Protein AF-T1BX24-F1 (afdb_monomer)

Organism: NCBI:txid410659

Structure (mmCIF, N/CA/C/O backbone):
data_AF-T1BX24-F1
#
_entry.id   AF-T1BX24-F1
#
loop_
_atom_site.group_PDB
_atom_site.id
_atom_site.type_symbol
_atom_site.label_atom_id
_atom_site.label_alt_id
_atom_site.label_comp_id
_atom_site.label_asym_id
_atom_site.label_entity_id
_atom_site.label_seq_id
_atom_site.pdbx_PDB_ins_code
_atom_site.Cartn_x
_atom_site.Cartn_y
_atom_site.Cartn_z
_atom_site.occupancy
_atom_site.B_iso_or_equiv
_atom_site.auth_seq_id
_atom_site.auth_comp_id
_atom_site.auth_asym_id
_atom_site.auth_atom_id
_atom_site.pdbx_PDB_model_num
ATOM 1 N N . MET A 1 1 ? 4.051 -4.181 -11.992 1.00 88.75 1 MET A N 1
ATOM 2 C CA . MET A 1 1 ? 5.074 -3.530 -11.141 1.00 88.75 1 MET A CA 1
ATOM 3 C C . MET A 1 1 ? 4.746 -2.070 -10.806 1.00 88.75 1 MET A C 1
ATOM 5 O O . MET A 1 1 ? 4.352 -1.816 -9.678 1.00 88.75 1 MET A O 1
ATOM 9 N N . CYS A 1 2 ? 4.851 -1.106 -11.738 1.00 89.69 2 CYS A N 1
ATOM 10 C CA . CYS A 1 2 ? 4.700 0.331 -11.420 1.00 89.69 2 CYS A CA 1
ATOM 11 C C . CYS A 1 2 ? 3.355 0.698 -10.764 1.00 89.69 2 CYS A C 1
ATOM 13 O O . CYS A 1 2 ? 3.330 1.517 -9.851 1.00 89.69 2 CYS A O 1
ATOM 15 N N . SER A 1 3 ? 2.251 0.061 -11.172 1.00 92.19 3 SER A N 1
ATOM 16 C CA . SER A 1 3 ? 0.936 0.256 -10.539 1.00 92.19 3 SER A CA 1
ATOM 17 C C . SER A 1 3 ? 0.918 -0.138 -9.060 1.00 92.19 3 SER A C 1
ATOM 19 O O . SER A 1 3 ? 0.270 0.528 -8.262 1.00 92.19 3 SER A O 1
ATOM 21 N N . GLU A 1 4 ? 1.643 -1.194 -8.680 1.00 94.81 4 GLU A N 1
ATOM 22 C CA . GLU A 1 4 ? 1.710 -1.664 -7.289 1.00 94.81 4 GLU A CA 1
ATOM 23 C C . GLU A 1 4 ? 2.670 -0.814 -6.448 1.00 94.81 4 GLU A C 1
ATOM 25 O O . GLU A 1 4 ? 2.372 -0.524 -5.294 1.00 94.81 4 GLU A O 1
ATOM 30 N N . LEU A 1 5 ? 3.754 -0.290 -7.038 1.00 94.00 5 LEU A N 1
ATOM 31 C CA . LEU A 1 5 ? 4.560 0.755 -6.388 1.00 94.00 5 LEU A CA 1
ATOM 32 C C . LEU A 1 5 ? 3.714 2.005 -6.100 1.00 94.00 5 LEU A C 1
ATOM 34 O O . LEU A 1 5 ? 3.779 2.567 -5.009 1.00 94.00 5 LEU A O 1
ATOM 38 N N . GLN A 1 6 ? 2.862 2.408 -7.045 1.00 93.88 6 GLN A N 1
ATOM 39 C CA . GLN A 1 6 ? 1.945 3.524 -6.829 1.00 93.88 6 GLN A CA 1
ATOM 40 C C . GLN A 1 6 ? 0.863 3.203 -5.786 1.00 93.88 6 GLN A C 1
ATOM 42 O O . GLN A 1 6 ? 0.494 4.083 -5.005 1.00 93.88 6 GLN A O 1
ATOM 47 N N . ARG A 1 7 ? 0.374 1.957 -5.727 1.00 95.12 7 ARG A N 1
ATOM 48 C CA . ARG A 1 7 ? -0.540 1.505 -4.666 1.00 95.12 7 ARG A CA 1
ATOM 49 C C . ARG A 1 7 ? 0.115 1.630 -3.290 1.00 95.12 7 ARG A C 1
ATOM 51 O O . ARG A 1 7 ? -0.494 2.216 -2.400 1.00 95.12 7 ARG A O 1
ATOM 58 N N . LEU A 1 8 ? 1.362 1.176 -3.138 1.00 95.88 8 LEU A N 1
ATOM 59 C CA . LEU A 1 8 ? 2.144 1.341 -1.906 1.00 95.88 8 LEU A CA 1
ATOM 60 C C . LEU A 1 8 ? 2.297 2.818 -1.523 1.00 95.88 8 LEU A C 1
ATOM 62 O O . LEU A 1 8 ? 1.977 3.198 -0.399 1.00 95.88 8 LEU A O 1
ATOM 66 N N . ALA A 1 9 ? 2.704 3.675 -2.465 1.00 95.06 9 ALA A N 1
ATOM 67 C CA . ALA A 1 9 ? 2.844 5.112 -2.215 1.00 95.06 9 ALA A CA 1
ATOM 68 C C . ALA A 1 9 ? 1.515 5.782 -1.814 1.00 95.06 9 ALA A C 1
ATOM 70 O O . ALA A 1 9 ? 1.503 6.717 -1.008 1.00 95.06 9 ALA A O 1
ATOM 71 N N . SER A 1 10 ? 0.392 5.315 -2.370 1.00 95.19 10 SER A N 1
ATOM 72 C CA . SER A 1 10 ? -0.950 5.787 -2.022 1.00 95.19 10 SER A CA 1
ATOM 73 C C . SER A 1 10 ? -1.388 5.308 -0.636 1.00 95.19 10 SER A C 1
ATOM 75 O O . SER A 1 10 ? -1.905 6.109 0.142 1.00 95.19 10 SER A O 1
ATOM 77 N N . HIS A 1 11 ? -1.155 4.039 -0.292 1.00 95.62 11 HIS A N 1
ATOM 78 C CA . HIS A 1 11 ? -1.492 3.497 1.025 1.00 95.62 11 HIS A CA 1
ATOM 79 C C . HIS A 1 11 ? -0.638 4.089 2.143 1.00 95.62 11 HIS A C 1
ATOM 81 O O . HIS A 1 11 ? -1.185 4.384 3.199 1.00 95.62 11 HIS A O 1
ATOM 87 N N . LEU A 1 12 ? 0.646 4.364 1.902 1.00 95.50 12 LEU A N 1
ATOM 88 C CA . LEU A 1 12 ? 1.496 5.078 2.859 1.00 95.50 12 LEU A CA 1
ATOM 89 C C . LEU A 1 12 ? 1.029 6.516 3.085 1.00 95.50 12 LEU A C 1
ATOM 91 O O . LEU A 1 12 ? 1.007 6.973 4.223 1.00 95.50 12 LEU A O 1
ATOM 95 N N . MET A 1 13 ? 0.600 7.213 2.025 1.00 95.38 13 MET A N 1
ATOM 96 C CA . MET A 1 13 ? 0.006 8.546 2.168 1.00 95.38 13 MET A CA 1
ATOM 97 C C . MET A 1 13 ? -1.289 8.492 2.984 1.00 95.38 13 MET A C 1
ATOM 99 O O . MET A 1 13 ? -1.490 9.308 3.881 1.00 95.38 13 MET A O 1
ATOM 103 N N . TRP A 1 14 ? -2.159 7.522 2.684 1.00 95.75 14 TRP A N 1
ATOM 104 C CA . TRP A 1 14 ? -3.388 7.306 3.442 1.00 95.75 14 TRP A CA 1
ATOM 105 C C . TRP A 1 14 ? -3.091 7.002 4.914 1.00 95.75 14 TRP A C 1
ATOM 107 O O . TRP A 1 14 ? -3.698 7.614 5.785 1.00 95.75 14 TRP A O 1
ATOM 117 N N . TYR A 1 15 ? -2.148 6.098 5.186 1.00 94.88 15 TYR A N 1
ATOM 118 C CA . TYR A 1 15 ? -1.746 5.715 6.535 1.00 94.88 15 TYR A CA 1
ATOM 119 C C . TYR A 1 15 ? -1.214 6.920 7.307 1.00 94.88 15 TYR A C 1
ATOM 121 O O . TYR A 1 15 ? -1.702 7.192 8.398 1.00 94.88 15 TYR A O 1
ATOM 129 N N . ALA A 1 16 ? -0.285 7.677 6.715 1.00 94.88 16 ALA A N 1
ATOM 130 C CA . ALA A 1 16 ? 0.296 8.860 7.334 1.00 94.88 16 ALA A CA 1
ATOM 131 C C . ALA A 1 16 ? -0.782 9.898 7.687 1.00 94.88 16 ALA A C 1
ATOM 133 O O . ALA A 1 16 ? -0.840 10.358 8.825 1.00 94.88 16 ALA A O 1
ATOM 134 N N . ALA A 1 17 ? -1.673 10.231 6.750 1.00 94.69 17 ALA A N 1
ATOM 135 C CA . ALA A 1 17 ? -2.766 11.163 7.022 1.00 94.69 17 ALA A CA 1
ATOM 136 C C . ALA A 1 17 ? -3.705 10.637 8.124 1.00 94.69 17 ALA A C 1
ATOM 138 O O . ALA A 1 17 ? -4.017 11.350 9.073 1.00 94.69 17 ALA A O 1
ATOM 139 N N . PHE A 1 18 ? -4.085 9.361 8.045 1.00 94.00 18 PHE A N 1
ATOM 140 C CA . PHE A 1 18 ? -5.007 8.736 8.987 1.00 94.00 18 PHE A CA 1
ATOM 141 C C . PHE A 1 18 ? -4.486 8.735 10.431 1.00 94.00 18 PHE A C 1
ATOM 143 O O . PHE A 1 18 ? -5.220 9.085 11.352 1.00 94.00 18 PHE A O 1
ATOM 150 N N . VAL A 1 19 ? -3.222 8.366 10.646 1.00 93.50 19 VAL A N 1
ATOM 151 C CA . VAL A 1 19 ? -2.631 8.350 11.994 1.00 93.50 19 VAL A CA 1
ATOM 152 C C . VAL A 1 19 ? -2.391 9.762 12.533 1.00 93.50 19 VAL A C 1
ATOM 154 O O . VAL A 1 19 ? -2.561 9.988 13.732 1.00 93.50 19 VAL A O 1
ATOM 157 N N . GLN A 1 20 ? -2.076 10.726 11.661 1.00 94.31 20 GLN A N 1
ATOM 158 C CA . GLN A 1 20 ? -1.926 12.130 12.042 1.00 94.31 20 GLN A CA 1
ATOM 159 C C . GLN A 1 20 ? -3.247 12.725 12.544 1.00 94.31 20 GLN A C 1
ATOM 161 O O . GLN A 1 20 ? -3.252 13.402 13.571 1.00 94.31 20 GLN A O 1
ATOM 166 N N . ASP A 1 21 ? -4.365 12.428 11.877 1.00 92.56 21 ASP A N 1
ATOM 167 C CA . ASP A 1 21 ? -5.698 12.890 12.288 1.00 92.56 21 ASP A CA 1
ATOM 168 C C . ASP A 1 21 ? -6.138 12.291 13.638 1.00 92.56 21 ASP A C 1
ATOM 170 O O . ASP A 1 21 ? -6.939 12.879 14.367 1.00 92.56 21 ASP A O 1
ATOM 174 N N . LEU A 1 22 ? -5.579 11.134 14.010 1.00 91.12 22 LEU A N 1
ATOM 175 C CA . LEU A 1 22 ? -5.751 10.517 15.329 1.00 91.12 22 LEU A CA 1
ATOM 176 C C . LEU A 1 22 ? -4.786 11.070 16.395 1.00 91.12 22 LEU A C 1
ATOM 178 O O . LEU A 1 22 ? -4.899 10.700 17.564 1.00 91.12 22 LEU A O 1
ATOM 182 N N . GLY A 1 23 ? -3.870 11.967 16.016 1.00 89.12 23 GLY A N 1
ATOM 183 C CA . GLY A 1 23 ? -2.908 12.622 16.906 1.00 89.12 23 GLY A CA 1
ATOM 184 C C . GLY A 1 23 ? -1.547 11.925 17.021 1.00 89.12 23 GLY A C 1
ATOM 185 O O . GLY A 1 23 ? -0.740 12.304 17.869 1.00 89.12 23 GLY A O 1
ATOM 186 N N . LEU A 1 24 ? -1.261 10.918 16.190 1.00 89.62 24 LEU A N 1
ATOM 187 C CA . LEU A 1 24 ? 0.002 10.176 16.214 1.00 89.62 24 LEU A CA 1
ATOM 188 C C . LEU A 1 24 ? 1.008 10.772 15.216 1.00 89.62 24 LEU A C 1
ATOM 190 O O . LEU A 1 24 ? 1.053 10.394 14.046 1.00 89.62 24 LEU A O 1
ATOM 194 N N . MET A 1 25 ? 1.868 11.672 15.702 1.00 90.75 25 MET A N 1
ATOM 195 C CA . MET A 1 25 ? 2.859 12.364 14.864 1.00 90.75 25 MET A CA 1
ATOM 196 C C . MET A 1 25 ? 4.031 11.467 14.427 1.00 90.75 25 MET A C 1
ATOM 198 O O . MET A 1 25 ? 4.495 11.557 13.291 1.00 90.75 25 MET A O 1
ATOM 202 N N . THR A 1 26 ? 4.523 10.581 15.298 1.00 91.06 26 THR A N 1
ATOM 203 C CA . THR A 1 26 ? 5.680 9.722 14.976 1.00 91.06 26 THR A CA 1
ATOM 204 C C . THR A 1 26 ? 5.400 8.774 13.801 1.00 91.06 26 THR A C 1
ATOM 206 O O . THR A 1 26 ? 6.185 8.772 12.849 1.00 91.06 26 THR A O 1
ATOM 209 N N . PRO A 1 27 ? 4.276 8.024 13.777 1.00 92.00 27 PRO A N 1
ATOM 210 C CA . PRO A 1 27 ? 3.952 7.161 12.644 1.00 92.00 27 PRO A CA 1
ATOM 211 C C . PRO A 1 27 ? 3.701 7.937 11.342 1.00 92.00 27 PRO A C 1
ATOM 213 O O . PRO A 1 27 ? 4.029 7.436 10.267 1.00 92.00 27 PRO A O 1
ATOM 216 N N . PHE A 1 28 ? 3.193 9.175 11.426 1.00 93.38 28 PHE A N 1
ATOM 217 C CA . PHE A 1 28 ? 3.053 10.064 10.269 1.00 93.38 28 PHE A CA 1
ATOM 218 C C . PHE A 1 28 ? 4.407 10.360 9.613 1.00 93.38 28 PHE A C 1
ATOM 220 O O . PHE A 1 28 ? 4.561 10.181 8.402 1.00 93.38 28 PHE A O 1
ATOM 227 N N . LEU A 1 29 ? 5.408 10.758 10.406 1.00 94.00 29 LEU A N 1
ATOM 228 C CA . LEU A 1 29 ? 6.748 11.052 9.892 1.00 94.00 29 LEU A CA 1
ATOM 229 C C . LEU A 1 29 ? 7.390 9.820 9.244 1.00 94.00 29 LEU A C 1
ATOM 231 O O . LEU A 1 29 ? 8.025 9.940 8.195 1.00 94.00 29 LEU A O 1
ATOM 235 N N . TYR A 1 30 ? 7.194 8.635 9.828 1.00 93.88 30 TYR A N 1
ATOM 236 C CA . TYR A 1 30 ? 7.722 7.392 9.264 1.00 93.88 30 TYR A CA 1
ATOM 237 C C . TYR A 1 30 ? 7.049 7.044 7.935 1.00 93.88 30 TYR A C 1
ATOM 239 O O . TYR A 1 30 ? 7.749 6.794 6.954 1.00 93.88 30 TYR A O 1
ATOM 247 N N . GLY A 1 31 ? 5.717 7.126 7.868 1.00 94.38 31 GLY A N 1
ATOM 248 C CA . GLY A 1 31 ? 4.972 6.891 6.632 1.00 94.38 31 GLY A CA 1
ATOM 249 C C . GLY A 1 31 ? 5.378 7.847 5.506 1.00 94.38 31 GLY A C 1
ATOM 250 O O . GLY A 1 31 ? 5.544 7.420 4.364 1.00 94.38 31 GLY A O 1
ATOM 251 N N . MET A 1 32 ? 5.612 9.126 5.818 1.00 94.38 32 MET A N 1
ATOM 252 C CA . MET A 1 32 ? 6.067 10.118 4.835 1.00 94.38 32 MET A CA 1
ATOM 253 C C . MET A 1 32 ? 7.504 9.877 4.364 1.00 94.38 32 MET A C 1
ATOM 255 O O . MET A 1 32 ? 7.761 9.963 3.163 1.00 94.38 32 MET A O 1
ATOM 259 N N . ARG A 1 33 ? 8.423 9.530 5.276 1.00 94.75 33 ARG A N 1
ATOM 260 C CA . ARG A 1 33 ? 9.806 9.158 4.931 1.00 94.75 33 ARG A CA 1
ATOM 261 C C . ARG A 1 33 ? 9.829 7.954 3.995 1.00 94.75 33 ARG A C 1
ATOM 263 O O . ARG A 1 33 ? 10.481 7.983 2.958 1.00 94.75 33 ARG A O 1
ATOM 270 N N . ASP A 1 34 ? 9.114 6.897 4.361 1.00 94.81 34 ASP A N 1
ATOM 271 C CA . ASP A 1 34 ? 9.147 5.639 3.620 1.00 94.81 34 ASP A CA 1
ATOM 272 C C . ASP A 1 34 ? 8.397 5.759 2.280 1.00 94.81 34 ASP A C 1
ATOM 274 O O . ASP A 1 34 ? 8.777 5.132 1.288 1.00 94.81 34 ASP A O 1
ATOM 278 N N . ARG A 1 35 ? 7.401 6.654 2.196 1.00 95.00 35 ARG A N 1
ATOM 279 C CA . ARG A 1 35 ? 6.787 7.058 0.926 1.00 95.00 35 ARG A CA 1
ATOM 280 C C . ARG A 1 35 ? 7.792 7.727 -0.011 1.00 95.00 35 ARG A C 1
ATOM 282 O O . ARG A 1 35 ? 7.738 7.469 -1.212 1.00 95.00 35 ARG A O 1
ATOM 289 N N . ASP A 1 36 ? 8.688 8.563 0.505 1.00 94.44 36 ASP A N 1
ATOM 290 C CA . ASP A 1 36 ? 9.666 9.290 -0.311 1.00 94.44 36 ASP A CA 1
ATOM 291 C C . ASP A 1 36 ? 10.604 8.340 -1.073 1.00 94.44 36 ASP A C 1
ATOM 293 O O . ASP A 1 36 ? 10.833 8.528 -2.267 1.00 94.44 36 ASP A O 1
ATOM 297 N N . LEU A 1 37 ? 11.002 7.228 -0.442 1.00 94.25 37 LEU A N 1
ATOM 298 C CA . LEU A 1 37 ? 11.799 6.168 -1.076 1.00 94.25 37 LEU A CA 1
ATOM 299 C C . LEU A 1 37 ? 11.108 5.565 -2.309 1.00 94.25 37 LEU A C 1
ATOM 301 O O . LEU A 1 37 ? 11.752 5.273 -3.317 1.00 94.25 37 LEU A O 1
ATOM 305 N N . ILE A 1 38 ? 9.785 5.382 -2.259 1.00 93.94 38 ILE A N 1
ATOM 306 C CA . ILE A 1 38 ? 9.022 4.877 -3.409 1.00 93.94 38 ILE A CA 1
ATOM 307 C C . ILE A 1 38 ? 8.897 5.954 -4.489 1.00 93.94 38 ILE A C 1
ATOM 309 O O . ILE A 1 38 ? 8.965 5.641 -5.679 1.00 93.94 38 ILE A O 1
ATOM 313 N N . LEU A 1 39 ? 8.734 7.222 -4.105 1.00 93.06 39 LEU A N 1
ATOM 314 C CA . LEU A 1 39 ? 8.688 8.321 -5.070 1.00 93.06 39 LEU A CA 1
ATOM 315 C C . LEU A 1 39 ? 10.017 8.490 -5.803 1.00 93.06 39 LEU A C 1
ATOM 317 O O . LEU A 1 39 ? 9.995 8.768 -6.998 1.00 93.06 39 LEU A O 1
ATOM 321 N N . ASP A 1 40 ? 11.148 8.266 -5.136 1.00 92.38 40 ASP A N 1
ATOM 322 C CA . ASP A 1 40 ? 12.471 8.261 -5.766 1.00 92.38 40 ASP A CA 1
ATOM 323 C C . ASP A 1 40 ? 12.589 7.144 -6.812 1.00 92.38 40 ASP A C 1
ATOM 325 O O . ASP A 1 40 ? 13.082 7.367 -7.924 1.00 92.38 40 ASP A O 1
ATOM 329 N N . LEU A 1 41 ? 12.058 5.953 -6.509 1.00 91.69 41 LEU A N 1
ATOM 330 C CA . LEU A 1 41 ? 11.972 4.866 -7.486 1.00 91.69 41 LEU A CA 1
ATOM 331 C C . LEU A 1 41 ? 11.099 5.263 -8.682 1.00 91.69 41 LEU A C 1
ATOM 333 O O . LEU A 1 41 ? 11.526 5.102 -9.825 1.00 91.69 41 LEU A O 1
ATOM 337 N N . LEU A 1 42 ? 9.910 5.824 -8.446 1.00 90.50 42 LEU A N 1
ATOM 338 C CA . LEU A 1 42 ? 8.996 6.259 -9.511 1.00 90.50 42 LEU A CA 1
ATOM 339 C C . LEU A 1 42 ? 9.567 7.417 -10.347 1.00 90.50 42 LEU A C 1
ATOM 341 O O . LEU A 1 42 ? 9.395 7.450 -11.571 1.00 90.50 42 LEU A O 1
ATOM 345 N N . GLN A 1 43 ? 10.311 8.322 -9.714 1.00 89.12 43 GLN A N 1
ATOM 346 C CA . GLN A 1 43 ? 11.040 9.390 -10.385 1.00 89.12 43 GLN A CA 1
ATOM 347 C C . GLN A 1 43 ? 12.131 8.823 -11.293 1.00 89.12 43 GLN A C 1
ATOM 349 O O . GLN A 1 43 ? 12.310 9.336 -12.395 1.00 89.12 43 GLN A O 1
ATOM 354 N N . SER A 1 44 ? 12.823 7.753 -10.892 1.00 86.69 44 SER A N 1
ATOM 355 C CA . SER A 1 44 ? 13.881 7.166 -11.725 1.00 86.69 44 SER A CA 1
ATOM 356 C C . SER A 1 44 ? 13.371 6.646 -13.080 1.00 86.69 44 SER A C 1
ATOM 358 O O . SER A 1 44 ? 14.108 6.687 -14.060 1.00 86.69 44 SER A O 1
ATOM 360 N N . PHE A 1 45 ? 12.098 6.241 -13.172 1.00 78.25 45 PHE A N 1
ATOM 361 C CA . PHE A 1 45 ? 11.467 5.825 -14.433 1.00 78.25 45 PHE A CA 1
ATOM 362 C C . PHE A 1 45 ? 11.027 6.987 -15.329 1.00 78.25 45 PHE A C 1
ATOM 364 O O . PHE A 1 45 ? 10.984 6.869 -16.555 1.00 78.25 45 PHE A O 1
ATOM 371 N N . THR A 1 46 ? 10.602 8.092 -14.719 1.00 79.19 46 THR A N 1
ATOM 372 C CA . THR A 1 46 ? 9.751 9.092 -15.389 1.00 79.19 46 THR A CA 1
ATOM 373 C C . THR A 1 46 ? 10.341 10.492 -15.418 1.00 79.19 46 THR A C 1
ATOM 375 O O . THR A 1 46 ? 9.924 11.313 -16.229 1.00 79.19 46 THR A O 1
ATOM 378 N N . GLY A 1 47 ? 11.309 10.778 -14.549 1.00 81.88 47 GLY A N 1
ATOM 379 C CA . GLY A 1 47 ? 11.859 12.112 -14.325 1.00 81.88 47 GLY A CA 1
ATOM 380 C C . GLY A 1 47 ? 10.973 13.021 -13.465 1.00 81.88 47 GLY A C 1
ATOM 381 O O . GLY A 1 47 ? 11.388 14.132 -13.149 1.00 81.88 47 GLY A O 1
ATOM 382 N N . ALA A 1 48 ? 9.781 12.574 -13.051 1.00 84.62 48 ALA A N 1
ATOM 383 C CA . ALA A 1 48 ? 8.837 13.358 -12.258 1.00 84.62 48 ALA A CA 1
ATOM 384 C C . ALA A 1 48 ? 8.419 12.616 -10.982 1.00 84.62 48 ALA A C 1
ATOM 386 O O . ALA A 1 48 ? 8.285 11.397 -10.970 1.00 84.62 48 ALA A O 1
ATOM 387 N N . ARG A 1 49 ? 8.170 13.361 -9.898 1.00 81.19 49 ARG A N 1
ATOM 388 C CA . ARG A 1 49 ? 7.808 12.775 -8.592 1.00 81.19 49 ARG A CA 1
ATOM 389 C C . ARG A 1 49 ? 6.334 12.424 -8.433 1.00 81.19 49 ARG A C 1
ATOM 391 O O . ARG A 1 49 ? 6.028 11.594 -7.591 1.00 81.19 49 ARG A O 1
ATOM 398 N N . MET A 1 50 ? 5.428 13.063 -9.176 1.00 80.56 50 MET A N 1
ATOM 399 C CA . MET A 1 50 ? 3.973 12.856 -9.035 1.00 80.56 50 MET A CA 1
ATOM 400 C C . MET A 1 50 ? 3.264 12.674 -10.380 1.00 80.56 50 MET A C 1
ATOM 402 O O . MET A 1 50 ? 2.417 11.800 -10.529 1.00 80.56 50 MET A O 1
ATOM 406 N N . THR A 1 51 ? 3.606 13.489 -11.377 1.00 86.94 51 THR A N 1
ATOM 407 C CA . THR A 1 51 ? 3.008 13.439 -12.718 1.00 86.94 51 THR A CA 1
ATOM 408 C C . THR A 1 51 ? 3.843 12.550 -13.634 1.00 86.94 51 THR A C 1
ATOM 410 O O . THR A 1 51 ? 4.677 13.032 -14.395 1.00 86.94 51 THR A O 1
ATOM 413 N N . TYR A 1 52 ? 3.648 11.239 -13.516 1.00 81.06 52 TYR A N 1
ATOM 414 C CA . TYR A 1 52 ? 4.540 10.236 -14.103 1.00 81.06 52 TYR A CA 1
ATOM 415 C C . TYR A 1 52 ? 4.472 10.116 -15.631 1.00 81.06 52 TYR A C 1
ATOM 417 O O . TYR A 1 52 ? 5.473 9.768 -16.246 1.00 81.06 52 TYR A O 1
ATOM 425 N N . GLU A 1 53 ? 3.308 10.351 -16.249 1.00 83.12 53 GLU A N 1
ATOM 426 C CA . GLU A 1 53 ? 3.081 10.204 -17.7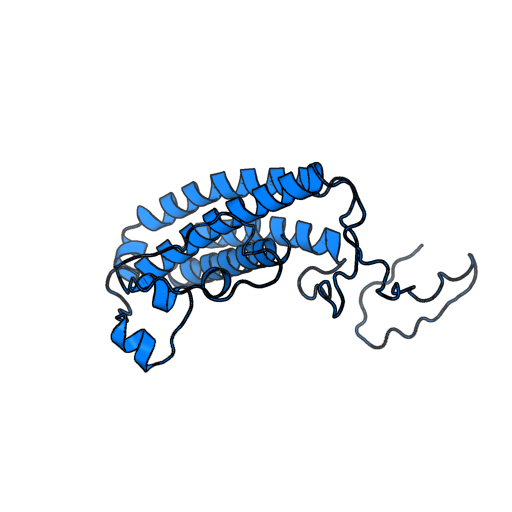04 1.00 83.12 53 GLU A CA 1
ATOM 427 C C . GLU A 1 53 ? 3.744 8.945 -18.322 1.00 83.12 53 GLU A C 1
ATOM 429 O O . GLU A 1 53 ? 4.307 8.975 -19.421 1.00 83.12 53 GLU A O 1
ATOM 434 N N . TYR A 1 54 ? 3.736 7.842 -17.565 1.00 84.31 54 TYR A N 1
ATOM 435 C CA . TYR A 1 54 ? 4.516 6.644 -17.878 1.00 84.31 54 TYR A CA 1
ATOM 436 C C . TYR A 1 54 ? 3.730 5.634 -18.708 1.00 84.31 54 TYR A C 1
ATOM 438 O O . TYR A 1 54 ? 4.231 5.127 -19.710 1.00 84.31 54 TYR A O 1
ATOM 446 N N . MET A 1 55 ? 2.494 5.351 -18.293 1.00 85.06 55 MET A N 1
ATOM 447 C CA . MET A 1 55 ? 1.578 4.482 -19.027 1.00 85.06 55 MET A CA 1
ATOM 448 C C . MET A 1 55 ? 0.965 5.275 -20.176 1.00 85.06 55 MET A C 1
ATOM 450 O O . MET A 1 55 ? 0.369 6.331 -19.958 1.00 85.06 55 MET A O 1
ATOM 454 N N . ARG A 1 56 ? 1.119 4.768 -21.398 1.00 83.19 56 ARG A N 1
ATOM 455 C CA . ARG A 1 56 ? 0.562 5.351 -22.620 1.00 83.19 56 ARG A CA 1
ATOM 456 C C . ARG A 1 56 ? -0.238 4.291 -23.368 1.00 83.19 56 ARG A C 1
ATOM 458 O O . ARG A 1 56 ? -0.045 3.092 -23.178 1.00 83.19 56 ARG A O 1
ATOM 465 N N . VAL A 1 57 ? -1.134 4.727 -24.248 1.00 82.06 57 VAL A N 1
ATOM 466 C CA . VAL A 1 57 ? -1.826 3.796 -25.147 1.00 82.06 57 VAL A CA 1
ATOM 467 C C . VAL A 1 57 ? -0.770 3.080 -25.995 1.00 82.06 57 VAL A C 1
ATOM 469 O O . VAL A 1 57 ? 0.027 3.729 -26.668 1.00 82.06 57 VAL A O 1
ATOM 472 N N . GLY A 1 58 ? -0.735 1.750 -25.913 1.00 80.12 58 GLY A N 1
ATOM 473 C CA . GLY A 1 58 ? 0.259 0.913 -26.591 1.00 80.12 58 GLY A CA 1
ATOM 474 C C . GLY A 1 58 ? 1.427 0.429 -25.722 1.00 80.12 58 GLY A C 1
ATOM 475 O O . GLY A 1 58 ? 2.198 -0.397 -26.206 1.00 80.12 58 GLY A O 1
ATOM 476 N N . GLY A 1 59 ? 1.553 0.876 -24.463 1.00 83.94 59 GLY A N 1
ATOM 477 C CA . GLY A 1 59 ? 2.535 0.342 -23.509 1.00 83.94 59 GLY A CA 1
ATOM 478 C C . GLY A 1 59 ? 3.120 1.388 -22.555 1.00 83.94 59 GLY A C 1
ATOM 479 O O . GLY A 1 59 ? 2.400 2.188 -21.957 1.00 83.94 59 GLY A O 1
ATOM 480 N N . VAL A 1 60 ? 4.441 1.365 -22.381 1.00 83.75 60 VAL A N 1
ATOM 481 C CA . VAL A 1 60 ? 5.175 2.261 -21.470 1.00 83.75 60 VAL A CA 1
ATOM 482 C C . VAL A 1 60 ? 6.019 3.278 -22.239 1.00 83.75 60 VAL A C 1
ATOM 484 O O . VAL A 1 60 ? 6.412 3.032 -23.375 1.00 83.75 60 VAL A O 1
ATOM 487 N N . ARG A 1 61 ? 6.279 4.443 -21.634 1.00 79.62 61 ARG A N 1
ATOM 488 C CA . ARG A 1 61 ? 7.048 5.538 -22.253 1.00 79.62 61 ARG A CA 1
ATOM 489 C C . ARG A 1 61 ? 8.557 5.291 -22.280 1.00 79.62 61 ARG A C 1
ATOM 491 O O . ARG A 1 61 ? 9.188 5.563 -23.297 1.00 79.62 61 ARG A O 1
ATOM 498 N N . ASN A 1 62 ? 9.119 4.846 -21.157 1.00 79.94 62 ASN A N 1
ATOM 499 C CA . ASN A 1 62 ? 10.556 4.654 -20.956 1.00 79.94 62 ASN A CA 1
ATOM 500 C C . ASN A 1 62 ? 10.827 3.213 -20.515 1.00 79.94 62 ASN A C 1
ATOM 502 O O . ASN A 1 62 ? 9.941 2.569 -19.957 1.00 79.94 62 ASN A O 1
ATOM 506 N N . ASP A 1 63 ? 12.047 2.735 -20.748 1.00 82.56 63 ASP A N 1
ATOM 507 C CA . ASP A 1 63 ? 12.505 1.459 -20.199 1.00 82.56 63 ASP A CA 1
ATOM 508 C C . ASP A 1 63 ? 12.974 1.613 -18.745 1.00 82.56 63 ASP A C 1
ATOM 510 O O . ASP A 1 63 ? 13.137 2.724 -18.231 1.00 82.56 63 ASP A O 1
ATOM 514 N N . ILE A 1 64 ? 13.216 0.482 -18.092 1.00 84.00 64 ILE A N 1
ATOM 515 C CA . ILE A 1 64 ? 13.727 0.428 -16.725 1.00 84.00 64 ILE A CA 1
ATOM 516 C C . ILE A 1 64 ? 15.190 0.924 -16.695 1.00 84.00 64 ILE A C 1
ATOM 518 O O . ILE A 1 64 ? 16.010 0.451 -17.485 1.00 84.00 64 ILE A O 1
ATOM 522 N N . PRO A 1 65 ? 15.566 1.857 -15.794 1.00 84.44 65 PRO A N 1
ATOM 523 C CA . PRO A 1 65 ? 16.944 2.331 -15.706 1.00 84.44 65 PRO A CA 1
ATOM 524 C C . PRO A 1 65 ? 17.882 1.262 -15.125 1.00 84.44 65 PRO A C 1
ATOM 526 O O . PRO A 1 65 ? 17.477 0.400 -14.343 1.00 84.44 65 PRO A O 1
ATOM 529 N N . VAL A 1 66 ? 19.173 1.353 -15.451 1.00 83.56 66 VAL A N 1
ATOM 530 C CA . VAL A 1 66 ? 20.184 0.391 -14.980 1.00 83.56 66 VAL A CA 1
ATOM 531 C C . VAL A 1 66 ? 20.273 0.399 -13.443 1.00 83.56 66 VAL A C 1
ATOM 533 O O . VAL A 1 66 ? 20.243 1.451 -12.789 1.00 83.56 66 VAL A O 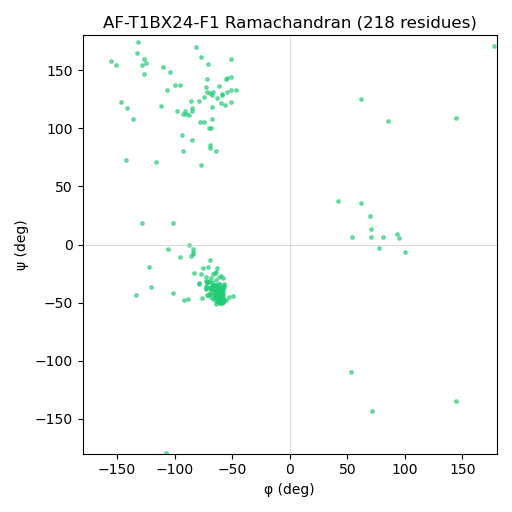1
ATOM 536 N N . GLY A 1 67 ? 20.341 -0.797 -12.851 1.00 85.19 67 GLY A N 1
ATOM 537 C CA . GLY A 1 67 ? 20.391 -0.996 -11.397 1.00 85.19 67 GLY A CA 1
ATOM 538 C C . GLY A 1 67 ? 19.081 -0.680 -10.666 1.00 85.19 67 GLY A C 1
ATOM 539 O O . GLY A 1 67 ? 19.079 -0.530 -9.445 1.00 85.19 67 GLY A O 1
ATOM 540 N N . PHE A 1 68 ? 17.965 -0.522 -11.385 1.00 88.69 68 PHE A N 1
ATOM 541 C CA . PHE A 1 68 ? 16.660 -0.295 -10.768 1.00 88.69 68 PHE A CA 1
ATOM 542 C C . PHE A 1 68 ? 16.188 -1.491 -9.939 1.00 88.69 68 PHE A C 1
ATOM 544 O O . PHE A 1 68 ? 15.693 -1.295 -8.832 1.00 88.69 68 PHE A O 1
ATOM 551 N N . THR A 1 69 ? 16.327 -2.707 -10.468 1.00 89.56 69 THR A N 1
ATOM 552 C CA . THR A 1 69 ? 15.823 -3.936 -9.839 1.00 89.56 69 THR A CA 1
ATOM 553 C C . THR A 1 69 ? 16.426 -4.120 -8.448 1.00 89.56 69 THR A C 1
ATOM 555 O O . THR A 1 69 ? 15.682 -4.252 -7.476 1.00 89.56 69 THR A O 1
ATOM 558 N N . ASP A 1 70 ? 17.745 -3.969 -8.319 1.00 91.62 70 ASP A N 1
ATOM 559 C CA . ASP A 1 70 ? 18.457 -4.033 -7.037 1.00 91.62 70 ASP A CA 1
ATOM 560 C C . ASP A 1 70 ? 18.009 -2.950 -6.051 1.00 91.62 70 ASP A C 1
ATOM 562 O O . ASP A 1 70 ? 17.785 -3.223 -4.869 1.00 91.62 70 ASP A O 1
ATOM 566 N N . ARG A 1 71 ? 17.855 -1.703 -6.521 1.00 92.19 71 ARG A N 1
ATOM 567 C CA . ARG A 1 71 ? 17.355 -0.604 -5.676 1.00 92.19 71 ARG A CA 1
ATOM 568 C C . ARG A 1 71 ? 15.927 -0.872 -5.211 1.00 92.19 71 ARG A C 1
ATOM 570 O O . ARG A 1 71 ? 15.612 -0.623 -4.051 1.00 92.19 71 ARG A O 1
ATOM 577 N N . CYS A 1 72 ? 15.081 -1.399 -6.091 1.00 93.75 72 CYS A N 1
ATOM 578 C CA . CYS A 1 72 ? 13.703 -1.733 -5.772 1.00 93.75 72 CYS A CA 1
ATOM 579 C C . CYS A 1 72 ? 13.643 -2.826 -4.699 1.00 93.75 72 CYS A C 1
ATOM 581 O O . CYS A 1 72 ? 12.968 -2.620 -3.694 1.00 93.75 72 CYS A O 1
ATOM 583 N N . ARG A 1 73 ? 14.416 -3.915 -4.837 1.00 94.50 73 ARG A N 1
ATOM 584 C CA . ARG A 1 73 ? 14.496 -4.989 -3.826 1.00 94.50 73 ARG A CA 1
ATOM 585 C C . ARG A 1 73 ? 14.887 -4.452 -2.448 1.00 94.50 73 ARG A C 1
ATOM 587 O O . ARG A 1 73 ? 14.170 -4.703 -1.485 1.00 94.50 73 ARG A O 1
ATOM 594 N N . LYS A 1 74 ? 15.928 -3.614 -2.374 1.00 95.25 74 LYS A N 1
ATOM 595 C CA . LYS A 1 74 ? 16.364 -2.980 -1.114 1.00 95.25 74 LYS A CA 1
ATOM 5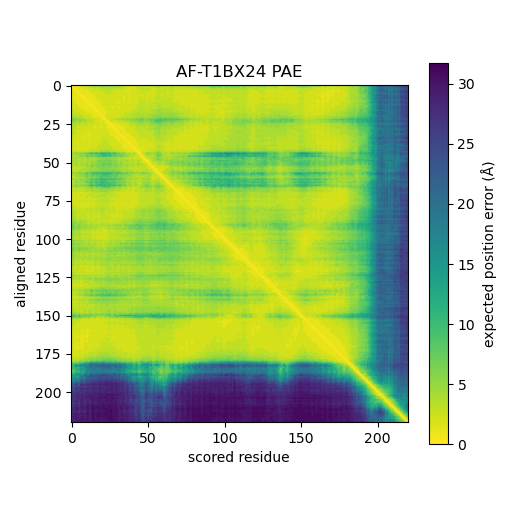96 C C . LYS A 1 74 ? 15.261 -2.154 -0.450 1.00 95.25 74 LYS A C 1
ATOM 598 O O . LYS A 1 74 ? 15.102 -2.210 0.766 1.00 95.25 74 LYS A O 1
ATOM 603 N N . VAL A 1 75 ? 14.491 -1.396 -1.234 1.00 95.06 75 VAL A N 1
ATOM 604 C CA . VAL A 1 75 ? 13.356 -0.622 -0.704 1.00 95.06 75 VAL A CA 1
ATOM 605 C C . VAL A 1 75 ? 12.229 -1.548 -0.243 1.00 95.06 75 VAL A C 1
ATOM 607 O O . VAL A 1 75 ? 11.629 -1.281 0.792 1.00 95.06 75 VAL A O 1
ATOM 610 N N . MET A 1 76 ? 11.950 -2.647 -0.953 1.00 94.88 76 MET A N 1
ATOM 611 C CA . MET A 1 76 ? 10.930 -3.614 -0.523 1.00 94.88 76 MET A CA 1
ATOM 612 C C . MET A 1 76 ? 11.311 -4.283 0.806 1.00 94.88 76 MET A C 1
ATOM 614 O O . MET A 1 76 ? 10.470 -4.361 1.698 1.00 94.88 76 MET A O 1
ATOM 618 N N . ASP A 1 77 ? 12.573 -4.696 0.966 1.00 95.00 77 ASP A N 1
ATOM 619 C CA . ASP A 1 77 ? 13.079 -5.284 2.216 1.00 95.00 77 ASP A CA 1
ATOM 620 C C . ASP A 1 77 ? 13.018 -4.279 3.379 1.00 95.00 77 ASP A C 1
ATOM 622 O O . ASP A 1 77 ? 12.627 -4.624 4.496 1.00 95.00 77 ASP A O 1
ATOM 626 N N . TRP A 1 78 ? 13.345 -3.009 3.111 1.00 94.81 78 TRP A N 1
ATOM 627 C CA . TRP A 1 78 ? 13.201 -1.930 4.088 1.00 94.81 78 TRP A CA 1
ATOM 628 C C . TRP A 1 78 ? 11.744 -1.749 4.535 1.00 94.81 78 TRP A C 1
ATOM 630 O O . TRP A 1 78 ? 11.464 -1.737 5.735 1.00 94.81 78 TRP A O 1
ATOM 640 N N . LEU A 1 79 ? 10.809 -1.642 3.585 1.00 94.69 79 LEU A N 1
ATOM 641 C CA . LEU A 1 79 ? 9.383 -1.442 3.865 1.00 94.69 79 LEU A CA 1
ATOM 642 C C . LEU A 1 79 ? 8.776 -2.606 4.648 1.00 94.69 79 LEU A C 1
ATOM 644 O O . LEU A 1 79 ? 8.018 -2.376 5.587 1.00 94.69 79 LEU A O 1
ATOM 648 N N . GLU A 1 80 ? 9.136 -3.842 4.305 1.00 93.81 80 GLU A N 1
ATOM 649 C CA . GLU A 1 80 ? 8.643 -5.028 5.004 1.00 93.81 80 GLU A CA 1
ATOM 650 C C . GLU A 1 80 ? 8.996 -5.000 6.497 1.00 93.81 80 GLU A C 1
ATOM 652 O O . GLU A 1 80 ? 8.149 -5.288 7.348 1.00 93.81 80 GLU A O 1
ATOM 657 N N . ALA A 1 81 ? 10.217 -4.573 6.832 1.00 93.31 81 ALA A N 1
ATOM 658 C CA . ALA A 1 81 ? 10.625 -4.390 8.220 1.00 93.31 81 ALA A CA 1
ATOM 659 C C . ALA A 1 81 ? 9.858 -3.246 8.909 1.00 93.31 81 ALA A C 1
ATOM 661 O O . ALA A 1 81 ? 9.503 -3.365 10.081 1.00 93.31 81 ALA A O 1
ATOM 662 N N . ARG A 1 82 ? 9.583 -2.143 8.196 1.00 92.50 82 ARG A N 1
ATOM 663 C CA . ARG A 1 82 ? 8.859 -0.979 8.742 1.00 92.50 82 ARG A CA 1
ATOM 664 C C . ARG A 1 82 ? 7.378 -1.250 8.990 1.00 92.50 82 ARG A C 1
ATOM 666 O O . ARG A 1 82 ? 6.828 -0.722 9.948 1.00 92.50 82 ARG A O 1
ATOM 673 N N . PHE A 1 83 ? 6.729 -2.099 8.197 1.00 92.25 83 PHE A N 1
ATOM 674 C CA . PHE A 1 83 ? 5.311 -2.413 8.407 1.00 92.25 83 PHE A CA 1
ATOM 675 C C . PHE A 1 83 ? 5.041 -3.057 9.769 1.00 92.25 83 PHE A C 1
ATOM 677 O O . PHE A 1 83 ? 4.016 -2.759 10.375 1.00 92.25 83 PHE A O 1
ATOM 684 N N . ARG A 1 84 ? 5.977 -3.863 10.288 1.00 90.25 84 ARG A N 1
ATOM 685 C CA . ARG A 1 84 ? 5.880 -4.412 11.651 1.00 90.25 84 ARG A CA 1
ATOM 686 C C . ARG A 1 84 ? 5.943 -3.314 12.711 1.00 90.25 84 ARG A C 1
ATOM 688 O O . ARG A 1 84 ? 5.148 -3.306 13.639 1.00 90.25 84 ARG A O 1
ATOM 695 N N . GLU A 1 85 ? 6.844 -2.351 12.531 1.00 91.25 85 GLU A N 1
ATOM 696 C CA . GLU A 1 85 ? 6.966 -1.193 13.421 1.00 91.25 85 GLU A CA 1
ATOM 697 C C . GLU A 1 85 ? 5.697 -0.323 13.398 1.00 91.25 85 GLU A C 1
ATOM 699 O O . GLU A 1 85 ? 5.264 0.173 14.434 1.00 91.25 85 GLU A O 1
ATOM 704 N N . TYR A 1 86 ? 5.059 -0.164 12.236 1.00 91.75 86 TYR A N 1
ATOM 705 C CA . TYR A 1 86 ? 3.804 0.584 12.114 1.00 91.75 86 TYR A CA 1
ATOM 706 C C . TYR A 1 86 ? 2.663 -0.065 12.893 1.00 91.75 86 TYR A C 1
ATOM 708 O O . TYR A 1 86 ? 1.914 0.629 13.581 1.00 91.75 86 TYR A O 1
ATOM 716 N N . GLU A 1 87 ? 2.540 -1.386 12.787 1.00 91.12 87 GLU A N 1
ATOM 717 C CA . GLU A 1 87 ? 1.568 -2.157 13.559 1.00 91.12 87 GLU A CA 1
ATOM 718 C C . GLU A 1 87 ? 1.870 -2.090 15.047 1.00 91.12 87 GLU A C 1
ATOM 720 O O . GLU A 1 87 ? 0.974 -1.794 15.824 1.00 91.12 87 GLU A O 1
ATOM 725 N N . ASP A 1 88 ? 3.128 -2.249 15.456 1.00 91.00 88 ASP A N 1
ATOM 726 C CA . ASP A 1 88 ? 3.509 -2.130 16.863 1.00 91.00 88 ASP A CA 1
ATOM 727 C C . ASP A 1 88 ? 3.135 -0.764 17.458 1.00 91.00 88 ASP A C 1
ATOM 729 O O . ASP A 1 88 ? 2.676 -0.696 18.598 1.00 91.00 88 ASP A O 1
ATOM 733 N N . LEU A 1 89 ? 3.293 0.321 16.694 1.00 90.62 89 LEU A N 1
ATOM 734 C CA . LEU A 1 89 ? 2.941 1.672 17.135 1.00 90.62 89 LEU A CA 1
ATOM 735 C C . LEU A 1 89 ? 1.424 1.911 17.197 1.00 90.62 89 LEU A C 1
ATOM 737 O O . LEU A 1 89 ? 0.961 2.644 18.073 1.00 90.62 89 LEU A O 1
ATOM 741 N N . CYS A 1 90 ? 0.650 1.329 16.278 1.00 89.94 90 CYS A N 1
ATOM 742 C CA . CYS A 1 90 ? -0.799 1.540 16.210 1.00 89.94 90 CYS A CA 1
ATOM 743 C C . CYS A 1 90 ? -1.572 0.547 17.085 1.00 89.94 90 CYS A C 1
ATOM 745 O O . CYS A 1 90 ? -2.432 0.946 17.865 1.00 89.94 90 CYS A O 1
ATOM 747 N N . ASP A 1 91 ? -1.249 -0.738 17.004 1.00 88.94 91 ASP A N 1
ATOM 748 C CA . ASP A 1 91 ? -2.004 -1.823 17.630 1.00 88.94 91 ASP A CA 1
ATOM 749 C C . ASP A 1 91 ? -1.826 -1.876 19.144 1.00 88.94 91 ASP A C 1
ATOM 751 O O . ASP A 1 91 ? -2.745 -2.269 19.856 1.00 88.94 91 ASP A O 1
ATOM 755 N N . LYS A 1 92 ? -0.654 -1.473 19.649 1.00 88.00 92 LYS A N 1
ATOM 756 C CA . LYS A 1 92 ? -0.388 -1.397 21.095 1.00 88.00 92 LYS A CA 1
ATOM 757 C C . LYS A 1 92 ? -0.879 -0.088 21.713 1.00 88.00 92 LYS A C 1
ATOM 759 O O . LYS A 1 92 ? -0.799 0.081 22.927 1.00 88.00 92 LYS A O 1
ATOM 764 N N . SER A 1 93 ? -1.356 0.855 20.900 1.00 91.19 93 SER A N 1
ATOM 765 C CA . SER A 1 93 ? -1.837 2.149 21.375 1.00 91.19 93 SER A CA 1
ATOM 766 C C . SER A 1 93 ? -3.315 2.073 21.748 1.00 91.19 93 SER A C 1
ATOM 768 O O . SER A 1 93 ? -4.194 2.010 20.886 1.00 91.19 93 SER A O 1
ATOM 770 N N . ASP A 1 94 ? -3.611 2.180 23.044 1.00 90.25 94 ASP A N 1
ATOM 771 C CA . ASP A 1 94 ? -4.991 2.232 23.545 1.00 90.25 94 ASP A CA 1
ATOM 772 C C . ASP A 1 94 ? -5.796 3.384 22.932 1.00 90.25 94 ASP A C 1
ATOM 774 O O . ASP A 1 94 ? -7.001 3.266 22.705 1.00 90.25 94 ASP A O 1
ATOM 778 N N . ILE A 1 95 ? -5.136 4.516 22.663 1.00 90.88 95 ILE A N 1
ATOM 779 C CA . ILE A 1 95 ? -5.766 5.688 22.046 1.00 90.88 95 ILE A CA 1
ATOM 780 C C . ILE A 1 95 ? -6.208 5.339 20.626 1.00 90.88 95 ILE A C 1
ATOM 782 O O . ILE A 1 95 ? -7.332 5.656 20.240 1.00 90.88 95 ILE A O 1
ATOM 786 N N . PHE A 1 96 ? -5.355 4.656 19.864 1.00 93.12 96 PHE A N 1
ATOM 787 C CA . PHE A 1 96 ? -5.678 4.246 18.504 1.00 93.12 96 PHE A CA 1
ATOM 788 C C . PHE A 1 96 ? -6.846 3.258 18.488 1.00 93.12 96 PHE A C 1
ATOM 790 O O . PHE A 1 96 ? -7.826 3.477 17.772 1.00 93.12 96 PHE A O 1
ATOM 797 N N . LEU A 1 97 ? -6.802 2.221 19.330 1.00 93.31 97 LEU A N 1
ATOM 798 C CA . LEU A 1 97 ? -7.869 1.222 19.410 1.00 93.31 97 LEU A CA 1
ATOM 799 C C . LEU A 1 97 ? -9.210 1.853 19.807 1.00 93.31 97 LEU A C 1
ATOM 801 O O . LEU A 1 97 ? -10.207 1.653 19.116 1.00 93.31 97 LEU A O 1
ATOM 805 N N . LYS A 1 98 ? -9.239 2.705 20.841 1.00 94.06 98 LYS A N 1
ATOM 806 C CA . LYS A 1 98 ? -10.465 3.400 21.284 1.00 94.06 98 LYS A CA 1
ATOM 807 C C . LYS A 1 98 ? -11.096 4.287 20.209 1.00 94.06 9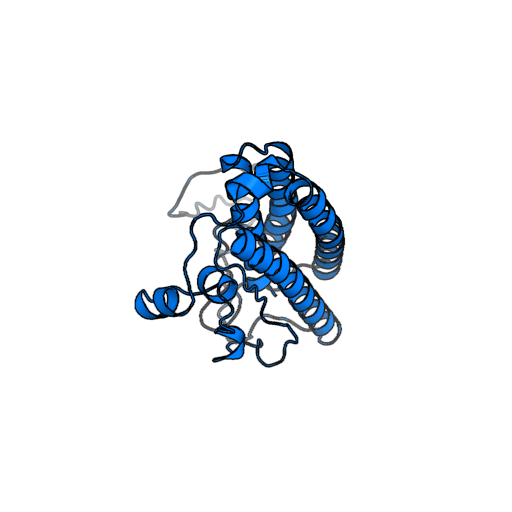8 LYS A C 1
ATOM 809 O O . LYS A 1 98 ? -12.293 4.550 20.267 1.00 94.06 98 LYS A O 1
ATOM 814 N N . ARG A 1 99 ? -10.306 4.799 19.263 1.00 93.19 99 ARG A N 1
ATOM 815 C CA . ARG A 1 99 ? -10.774 5.719 18.212 1.00 93.19 99 ARG A CA 1
ATOM 816 C C . ARG A 1 99 ? -11.137 5.022 16.905 1.00 93.19 99 ARG A C 1
ATOM 818 O O . ARG A 1 99 ? -11.717 5.667 16.035 1.00 93.19 99 ARG A O 1
ATOM 825 N N . THR A 1 100 ? -10.803 3.743 16.760 1.00 94.38 100 THR A N 1
ATOM 826 C CA . THR A 1 100 ? -10.953 3.006 15.498 1.00 94.38 100 THR A CA 1
ATOM 827 C C . THR A 1 100 ? -11.863 1.790 15.618 1.00 94.38 100 THR A C 1
ATOM 829 O O . THR A 1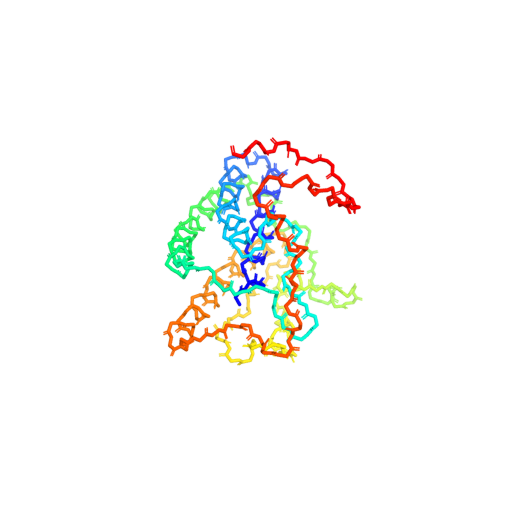 100 ? -12.631 1.525 14.691 1.00 94.38 100 THR A O 1
ATOM 832 N N . VAL A 1 101 ? -11.819 1.080 16.746 1.00 94.56 101 VAL A N 1
ATOM 833 C CA . VAL A 1 101 ? -12.618 -0.127 16.978 1.00 94.56 101 VAL A CA 1
ATOM 834 C C . VAL A 1 101 ? -14.075 0.254 17.234 1.00 94.56 101 VAL A C 1
ATOM 836 O O . VAL A 1 101 ? -14.370 1.090 18.087 1.00 94.56 101 VAL A O 1
ATOM 839 N N . GLY A 1 102 ? -14.996 -0.347 16.480 1.00 93.94 102 GLY A N 1
ATOM 840 C CA . GLY A 1 102 ? -16.438 -0.093 16.583 1.00 93.94 102 GLY A CA 1
ATOM 841 C C . GLY A 1 102 ? -16.892 1.282 16.076 1.00 93.94 102 GLY A C 1
ATOM 842 O O . GLY A 1 102 ? -18.065 1.630 16.206 1.00 93.94 102 GLY A O 1
ATOM 843 N N . VAL A 1 103 ? -15.993 2.071 15.480 1.00 94.62 103 VAL A N 1
ATOM 844 C CA . VAL A 1 103 ? -16.306 3.395 14.930 1.00 94.62 103 VAL A CA 1
ATOM 845 C C . VAL A 1 103 ? -16.594 3.288 13.437 1.00 94.62 103 VAL A C 1
ATOM 847 O O . VAL A 1 103 ? -15.875 2.616 12.697 1.00 94.62 103 VAL A O 1
ATOM 850 N N . GLY A 1 104 ? -17.637 3.988 12.979 1.00 92.31 104 GLY A N 1
ATOM 851 C CA . GLY A 1 104 ? -17.962 4.108 11.556 1.00 92.31 104 GLY A CA 1
ATOM 852 C C . GLY A 1 104 ? -18.296 2.774 10.890 1.00 92.31 104 GLY A C 1
ATOM 853 O O . GLY A 1 104 ? -17.911 2.576 9.737 1.00 92.31 104 GLY A O 1
ATOM 854 N N . VAL A 1 105 ? -18.956 1.870 11.622 1.00 95.31 105 VAL A N 1
ATOM 855 C CA . VAL A 1 105 ? -19.341 0.531 11.156 1.00 95.31 105 VAL A CA 1
ATOM 856 C C . VAL A 1 105 ? -20.227 0.634 9.917 1.00 95.31 105 VAL A C 1
ATOM 858 O O . VAL A 1 105 ? -21.225 1.348 9.934 1.00 95.31 105 VAL A O 1
ATOM 861 N N . LEU A 1 106 ? -19.866 -0.092 8.860 1.00 93.75 106 LEU A N 1
ATOM 862 C CA . LEU A 1 106 ? -20.646 -0.181 7.626 1.00 93.75 106 LEU A CA 1
ATOM 863 C C . LEU A 1 106 ? -20.692 -1.637 7.160 1.00 93.75 106 LEU A C 1
ATOM 865 O O . LEU A 1 106 ? -19.675 -2.186 6.732 1.00 93.75 106 LEU A O 1
ATOM 869 N N . LYS A 1 107 ? -21.853 -2.287 7.286 1.00 93.94 107 LYS A N 1
ATOM 870 C CA . LYS A 1 107 ? -21.978 -3.729 7.026 1.00 93.94 107 LYS A CA 1
ATOM 871 C C . LYS A 1 107 ? -22.017 -4.027 5.530 1.00 93.94 107 LYS A C 1
ATOM 873 O O . LYS A 1 107 ? -22.386 -3.187 4.717 1.00 93.94 107 LYS A O 1
ATOM 878 N N . ALA A 1 108 ? -21.736 -5.281 5.170 1.00 93.56 108 ALA A N 1
ATOM 879 C CA . ALA A 1 108 ? -21.703 -5.750 3.783 1.00 93.56 108 ALA A CA 1
ATOM 880 C C . ALA A 1 108 ? -22.947 -5.357 2.964 1.00 93.56 108 ALA A C 1
ATOM 882 O O . ALA A 1 108 ? -22.821 -4.889 1.836 1.00 93.56 108 ALA A O 1
ATOM 883 N N . ARG A 1 109 ? -24.149 -5.507 3.540 1.00 94.06 109 ARG A N 1
ATOM 884 C CA . ARG A 1 109 ? -25.408 -5.163 2.861 1.00 94.06 109 ARG A CA 1
ATOM 885 C C . ARG A 1 109 ? -25.504 -3.671 2.537 1.00 94.06 109 ARG A C 1
ATOM 887 O O . ARG A 1 109 ? -25.930 -3.332 1.440 1.00 94.06 109 ARG A O 1
ATOM 894 N N . GLU A 1 110 ? -25.114 -2.815 3.477 1.00 93.94 110 GLU A N 1
ATOM 895 C CA . GLU A 1 110 ? -25.122 -1.356 3.313 1.00 93.94 110 GLU A CA 1
ATOM 896 C C . GLU A 1 110 ? -24.061 -0.944 2.292 1.00 93.94 110 GLU A C 1
ATOM 898 O O . GLU A 1 110 ? -24.376 -0.245 1.337 1.00 93.94 110 GLU A O 1
ATOM 903 N N . CYS A 1 111 ? -22.845 -1.498 2.393 1.00 92.94 111 CYS A N 1
ATOM 904 C CA . CYS A 1 111 ? -21.792 -1.282 1.401 1.00 92.94 111 CYS A CA 1
ATOM 905 C C . CYS A 1 111 ? -22.264 -1.597 -0.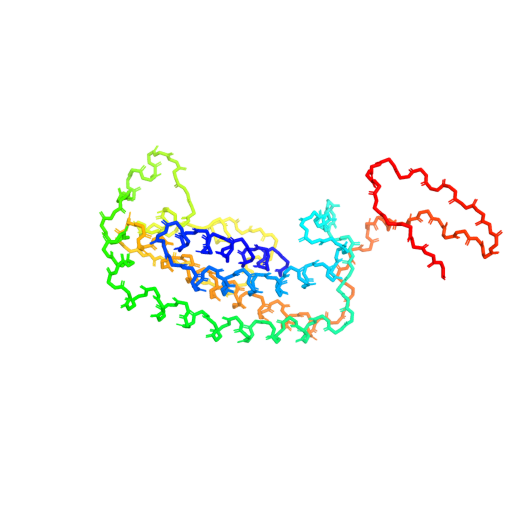026 1.00 92.94 111 CYS A C 1
ATOM 907 O O . CYS A 1 111 ? -21.984 -0.837 -0.948 1.00 92.94 111 CYS A O 1
ATOM 909 N N . ILE A 1 112 ? -22.965 -2.717 -0.221 1.00 93.38 112 ILE A N 1
ATOM 910 C CA . ILE A 1 112 ? -23.456 -3.128 -1.542 1.00 93.38 112 ILE A CA 1
ATOM 911 C C . ILE A 1 112 ? -24.594 -2.218 -2.015 1.00 93.38 112 ILE A C 1
ATOM 913 O O . ILE A 1 112 ? -24.598 -1.824 -3.180 1.00 93.38 112 ILE A O 1
ATOM 917 N N . ALA A 1 113 ? -25.537 -1.880 -1.132 1.00 95.94 113 ALA A N 1
ATOM 918 C CA . ALA A 1 113 ? -26.658 -1.002 -1.462 1.00 95.94 113 ALA A CA 1
ATOM 919 C C . ALA A 1 113 ? -26.188 0.406 -1.869 1.00 95.94 113 ALA A C 1
ATOM 921 O O . ALA A 1 113 ? -26.696 0.956 -2.843 1.00 95.94 113 ALA A O 1
ATOM 922 N N . ASP A 1 114 ? -25.168 0.932 -1.187 1.00 95.06 114 ASP A N 1
ATOM 923 C CA . ASP A 1 114 ? -24.618 2.273 -1.415 1.00 95.06 114 ASP A CA 1
ATOM 924 C C . ASP A 1 114 ? -23.523 2.306 -2.500 1.00 95.06 114 ASP A C 1
ATOM 926 O O . ASP A 1 114 ? -22.956 3.359 -2.797 1.00 95.06 114 ASP A O 1
ATOM 930 N N . GLY A 1 115 ? -23.184 1.159 -3.102 1.00 93.88 115 GLY A N 1
ATOM 931 C CA . GLY A 1 115 ? -22.150 1.068 -4.139 1.00 93.88 115 GLY A CA 1
ATOM 932 C C . GLY A 1 115 ? -20.720 1.300 -3.630 1.00 93.88 115 GLY A C 1
ATOM 933 O O . GLY A 1 115 ? -19.834 1.687 -4.395 1.00 93.88 115 GLY A O 1
ATOM 934 N N . VAL A 1 116 ? -20.469 1.064 -2.343 1.00 94.62 116 VAL A N 1
ATOM 935 C CA . VAL A 1 116 ? -19.153 1.193 -1.707 1.00 94.62 116 VAL A CA 1
ATOM 936 C C . VAL A 1 116 ? -18.234 0.046 -2.141 1.00 94.62 116 VAL A C 1
ATOM 938 O O . VAL A 1 116 ? -18.618 -1.122 -2.148 1.00 94.62 116 VAL A O 1
ATOM 941 N N . THR A 1 117 ? -16.982 0.366 -2.481 1.00 94.00 117 THR A N 1
ATOM 942 C CA . THR A 1 117 ? -16.007 -0.596 -3.030 1.00 94.00 117 THR A CA 1
ATOM 943 C C . THR A 1 117 ? -14.641 -0.533 -2.333 1.00 94.00 117 THR A C 1
ATOM 945 O O . THR A 1 117 ? -14.388 0.305 -1.463 1.00 94.00 117 THR A O 1
ATOM 948 N N . GLY A 1 118 ? -13.741 -1.453 -2.700 1.00 93.12 118 GLY A N 1
ATOM 949 C CA . GLY A 1 118 ? -12.350 -1.458 -2.243 1.00 93.12 118 GLY A CA 1
ATOM 950 C C . GLY A 1 118 ? -12.195 -1.852 -0.766 1.00 93.12 118 GLY A C 1
ATOM 951 O O . GLY A 1 118 ? -12.935 -2.715 -0.289 1.00 93.12 118 GLY A O 1
ATOM 952 N N . PRO A 1 119 ? -11.254 -1.237 -0.020 1.00 93.69 119 PRO A N 1
ATOM 953 C CA . PRO A 1 119 ? -10.973 -1.602 1.372 1.00 93.69 119 PRO A CA 1
ATOM 954 C C . PRO A 1 119 ? -12.182 -1.490 2.308 1.00 93.69 119 PRO A C 1
ATOM 956 O O . PRO A 1 119 ? -12.276 -2.230 3.278 1.00 93.69 119 PRO A O 1
ATOM 959 N N . MET A 1 120 ? -13.121 -0.586 2.012 1.00 93.69 120 MET A N 1
ATOM 960 C CA . MET A 1 120 ? -14.354 -0.413 2.788 1.00 93.69 120 MET A CA 1
ATOM 961 C C . MET A 1 120 ? -15.231 -1.668 2.714 1.00 93.69 120 MET A C 1
ATOM 963 O O . MET A 1 120 ? -15.598 -2.230 3.741 1.00 93.69 120 MET A O 1
ATOM 967 N N . LEU A 1 121 ? -15.494 -2.152 1.498 1.00 94.75 121 LEU A N 1
ATOM 968 C CA . LEU A 1 121 ? -16.278 -3.363 1.253 1.00 94.75 121 LEU A CA 1
ATOM 969 C C . LEU A 1 121 ? -15.566 -4.614 1.795 1.00 94.75 121 LEU A C 1
ATOM 971 O O . LEU A 1 121 ? -16.186 -5.460 2.434 1.00 94.75 121 LEU A O 1
ATOM 975 N N . ARG A 1 122 ? -14.244 -4.689 1.602 1.00 95.38 122 ARG A N 1
ATOM 976 C CA . ARG A 1 122 ? -13.410 -5.800 2.086 1.00 95.38 122 ARG A CA 1
ATOM 977 C C . ARG A 1 122 ? -13.277 -5.863 3.604 1.00 95.38 122 ARG A C 1
ATOM 979 O O . ARG A 1 122 ? -13.138 -6.950 4.152 1.00 95.38 122 ARG A O 1
ATOM 986 N N . SER A 1 123 ? -13.360 -4.720 4.286 1.00 94.81 123 SER A N 1
ATOM 987 C CA . SER A 1 123 ? -13.391 -4.667 5.753 1.00 94.81 123 SER A CA 1
ATOM 988 C C . SER A 1 123 ? -14.684 -5.210 6.359 1.00 94.81 123 SER A C 1
ATOM 990 O O . SER A 1 123 ? -14.729 -5.433 7.564 1.00 94.81 123 SER A O 1
ATOM 992 N N . ALA A 1 124 ? -15.721 -5.398 5.537 1.00 93.69 124 ALA A N 1
ATOM 993 C CA . ALA A 1 124 ? -17.001 -5.984 5.913 1.00 93.69 124 ALA A CA 1
ATOM 994 C C . ALA A 1 124 ? -17.129 -7.457 5.468 1.00 93.69 124 ALA A C 1
ATOM 996 O O . ALA A 1 124 ? -18.245 -7.963 5.352 1.00 93.69 124 ALA A O 1
ATOM 997 N N . GLY A 1 125 ? -16.006 -8.121 5.169 1.00 92.25 125 GLY A N 1
ATOM 998 C CA . GLY A 1 125 ? -15.944 -9.548 4.840 1.00 92.25 125 GLY A CA 1
ATOM 999 C C . GLY A 1 125 ? -16.309 -9.921 3.398 1.00 92.25 125 GLY A C 1
ATOM 1000 O O . GLY A 1 125 ? -16.403 -11.103 3.083 1.00 92.25 125 GLY A O 1
ATOM 1001 N N . VAL A 1 126 ? -16.522 -8.957 2.493 1.00 93.44 126 VAL A N 1
ATOM 1002 C CA . VAL A 1 126 ? -16.906 -9.262 1.101 1.00 93.44 126 VAL A CA 1
ATOM 1003 C C . VAL A 1 126 ? -15.658 -9.403 0.206 1.00 93.44 126 VAL A C 1
ATOM 1005 O O . VAL A 1 126 ? -14.969 -8.403 -0.025 1.00 93.44 126 VAL A O 1
ATOM 1008 N N . PRO A 1 127 ? -15.372 -10.598 -0.359 1.00 93.25 127 PRO A N 1
ATOM 1009 C CA . PRO A 1 127 ? -14.191 -10.875 -1.187 1.00 93.25 127 PRO A CA 1
ATOM 1010 C C . PRO A 1 127 ? -14.331 -10.333 -2.609 1.00 93.25 127 PRO A C 1
ATOM 1012 O O . PRO A 1 127 ? -14.439 -11.084 -3.571 1.00 93.25 127 PRO A O 1
ATOM 1015 N N . ARG A 1 128 ? -14.327 -9.004 -2.751 1.00 92.38 128 ARG A N 1
ATOM 1016 C CA . ARG A 1 128 ? -14.393 -8.325 -4.050 1.00 92.38 128 ARG A CA 1
ATOM 1017 C C . ARG A 1 128 ? -13.078 -7.612 -4.362 1.00 92.38 128 ARG A C 1
ATOM 1019 O O . ARG A 1 128 ? -12.692 -6.672 -3.665 1.00 92.38 128 ARG A O 1
ATOM 1026 N N . ASP A 1 129 ? -12.417 -8.004 -5.448 1.00 93.69 129 ASP A N 1
ATOM 1027 C CA . ASP A 1 129 ? -11.285 -7.273 -6.029 1.00 93.69 129 ASP A CA 1
ATOM 1028 C C . ASP A 1 129 ? -11.305 -7.433 -7.550 1.00 93.69 129 ASP A C 1
ATOM 1030 O O . ASP A 1 129 ? -11.226 -8.542 -8.074 1.00 93.69 129 ASP A O 1
ATOM 1034 N N . ILE A 1 130 ? -11.349 -6.308 -8.267 1.00 93.12 130 ILE A N 1
ATOM 1035 C CA . ILE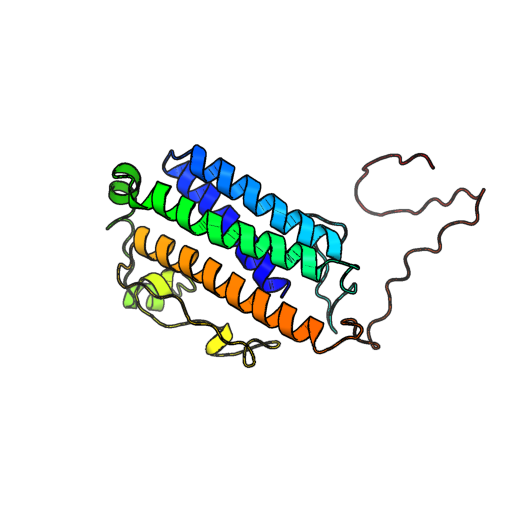 A 1 130 ? -11.379 -6.284 -9.734 1.00 93.12 130 ILE A CA 1
ATOM 1036 C C . ILE A 1 130 ? -10.169 -7.018 -10.325 1.00 93.12 130 ILE A C 1
ATOM 1038 O O . ILE A 1 130 ? -10.316 -7.683 -11.341 1.00 93.12 130 ILE A O 1
ATOM 1042 N N . ARG A 1 131 ? -8.998 -6.969 -9.679 1.00 92.94 131 ARG A N 1
ATOM 1043 C CA . ARG A 1 131 ? -7.780 -7.633 -10.169 1.00 92.94 131 ARG A CA 1
ATOM 1044 C C . ARG A 1 131 ? -7.896 -9.160 -10.208 1.00 92.94 131 ARG A C 1
ATOM 1046 O O . ARG A 1 131 ? -7.163 -9.778 -10.967 1.00 92.94 131 ARG A O 1
ATOM 1053 N N . LYS A 1 132 ? -8.790 -9.754 -9.407 1.00 92.31 132 LYS A N 1
ATOM 1054 C CA . LYS A 1 132 ? -9.101 -11.194 -9.422 1.00 92.31 132 LYS A CA 1
ATOM 1055 C C . LYS A 1 132 ? -10.400 -11.493 -10.172 1.00 92.31 132 LYS A C 1
ATOM 1057 O O . LYS A 1 132 ? -10.443 -12.433 -10.951 1.00 92.31 132 LYS A O 1
ATOM 1062 N N . ASP A 1 133 ? -11.437 -10.682 -9.972 1.00 92.56 133 ASP A N 1
ATOM 1063 C CA . ASP A 1 133 ? -12.765 -10.908 -10.557 1.00 92.56 133 ASP A CA 1
ATOM 1064 C C . ASP A 1 133 ? -12.810 -10.643 -12.067 1.00 92.56 133 ASP A C 1
ATOM 1066 O O . ASP A 1 133 ? -13.557 -11.285 -12.805 1.00 92.56 133 ASP A O 1
ATOM 1070 N N . ARG A 1 134 ? -12.063 -9.633 -12.521 1.00 92.94 134 ARG A N 1
ATOM 1071 C CA . ARG A 1 134 ? -11.918 -9.239 -13.927 1.00 92.94 134 ARG A CA 1
ATOM 1072 C C . ARG A 1 134 ? -10.467 -8.819 -14.172 1.00 92.94 134 ARG A C 1
ATOM 1074 O O . ARG A 1 134 ? -10.198 -7.617 -14.284 1.00 92.94 134 ARG A O 1
ATOM 1081 N N . PRO A 1 135 ? -9.535 -9.790 -14.200 1.00 91.44 135 PRO A N 1
ATOM 1082 C CA . PRO A 1 135 ? -8.118 -9.505 -14.341 1.00 91.44 135 PRO A CA 1
ATOM 1083 C C . PRO A 1 135 ? -7.836 -8.666 -15.587 1.00 91.44 135 PRO A C 1
ATOM 1085 O O . PRO A 1 135 ? -8.468 -8.819 -16.632 1.00 91.44 135 PRO A O 1
ATOM 1088 N N . TYR A 1 136 ? -6.883 -7.753 -15.452 1.00 90.25 136 TYR A N 1
ATOM 1089 C CA . TYR A 1 136 ? -6.382 -6.909 -16.530 1.00 90.25 136 TYR A CA 1
ATOM 1090 C C . TYR A 1 136 ? -4.855 -6.932 -16.511 1.00 90.25 136 TYR A C 1
ATOM 1092 O O . TYR A 1 136 ? -4.245 -7.312 -15.511 1.00 90.25 136 TYR A O 1
ATOM 1100 N N . SER A 1 137 ? -4.223 -6.483 -17.594 1.00 87.75 137 SER A N 1
ATOM 1101 C CA . SER A 1 137 ? -2.766 -6.557 -17.747 1.00 87.75 137 SER A CA 1
ATOM 1102 C C . SER A 1 137 ? -2.245 -7.984 -17.528 1.00 87.75 137 SER A C 1
ATOM 1104 O O . SER A 1 137 ? -2.486 -8.818 -18.383 1.00 87.75 137 SER A O 1
ATOM 1106 N N . VAL A 1 138 ? -1.539 -8.231 -16.423 1.00 90.81 138 VAL A N 1
ATOM 1107 C CA . VAL A 1 138 ? -0.876 -9.506 -16.090 1.00 90.81 138 VAL A CA 1
ATOM 1108 C C . VAL A 1 138 ? -1.258 -9.981 -14.682 1.00 90.81 138 VAL A C 1
ATOM 1110 O O . VAL A 1 138 ? -0.527 -10.726 -14.042 1.00 90.81 138 VAL A O 1
ATOM 1113 N N . TYR A 1 139 ? -2.356 -9.457 -14.120 1.00 92.62 139 TYR A N 1
ATOM 1114 C CA . TYR A 1 139 ? -2.772 -9.777 -12.745 1.00 92.62 139 TYR A CA 1
ATOM 1115 C C . TYR A 1 139 ? -3.303 -11.206 -12.580 1.00 92.62 139 TYR A C 1
ATOM 1117 O O . TYR A 1 139 ? -3.343 -11.703 -11.457 1.00 92.62 139 TYR A O 1
ATOM 1125 N N . ASP A 1 140 ? -3.704 -11.847 -13.672 1.00 92.94 140 ASP A N 1
ATOM 1126 C CA . ASP A 1 140 ? -4.084 -13.258 -13.760 1.00 92.94 140 ASP A CA 1
ATOM 1127 C C . ASP A 1 140 ? -2.890 -14.210 -13.611 1.00 92.94 140 ASP A C 1
ATOM 1129 O O . ASP A 1 140 ? -3.044 -15.286 -13.039 1.00 92.94 140 ASP A O 1
ATOM 1133 N N . GLU A 1 141 ? -1.700 -13.794 -14.046 1.00 91.94 141 GLU A N 1
ATOM 1134 C CA . GLU A 1 141 ? -0.451 -14.557 -13.902 1.00 91.94 141 GLU A CA 1
ATOM 1135 C C . GLU A 1 141 ? 0.233 -14.359 -12.534 1.00 91.94 141 GLU A C 1
ATOM 1137 O O . GLU A 1 141 ? 1.207 -15.039 -12.215 1.00 91.94 141 GLU A O 1
ATOM 1142 N N . LEU A 1 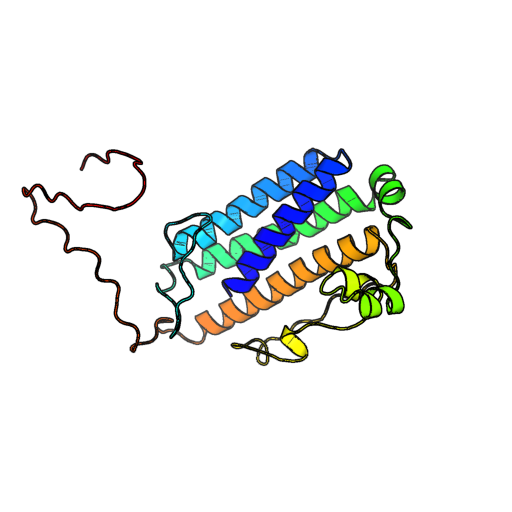142 ? -0.253 -13.418 -11.715 1.00 93.62 142 LEU A N 1
ATOM 1143 C CA . LEU A 1 142 ? 0.360 -13.038 -10.441 1.00 93.62 142 LEU A CA 1
ATOM 1144 C C . LEU A 1 142 ? -0.339 -13.686 -9.238 1.00 93.62 142 LEU A C 1
ATOM 1146 O O . LEU A 1 142 ? -1.567 -13.674 -9.093 1.00 93.62 142 LEU A O 1
ATOM 1150 N N . GLU A 1 143 ? 0.464 -14.166 -8.291 1.00 94.31 143 GLU A N 1
ATOM 1151 C CA . GLU A 1 143 ? -0.027 -14.782 -7.062 1.00 94.31 143 GLU A CA 1
ATOM 1152 C C . GLU A 1 143 ? -0.150 -13.759 -5.931 1.00 94.31 143 GLU A C 1
ATOM 1154 O O . GLU A 1 143 ? 0.840 -13.252 -5.401 1.00 94.31 143 GLU A O 1
ATOM 1159 N N . PHE A 1 144 ? -1.378 -13.475 -5.517 1.00 95.12 144 PHE A N 1
ATOM 1160 C CA . PHE A 1 144 ? -1.671 -12.635 -4.361 1.00 95.12 144 PHE A CA 1
ATOM 1161 C C . PHE A 1 144 ? -3.044 -12.973 -3.794 1.00 95.12 144 PHE A C 1
ATOM 1163 O O . PHE A 1 144 ? -3.918 -13.469 -4.519 1.00 95.12 144 PHE A O 1
ATOM 1170 N N . ASP A 1 145 ? -3.224 -12.632 -2.525 1.00 95.19 145 ASP A N 1
ATOM 1171 C CA . ASP A 1 145 ? -4.448 -12.875 -1.775 1.00 95.19 145 ASP A CA 1
ATOM 1172 C C . ASP A 1 145 ? -5.252 -11.578 -1.612 1.00 95.19 145 ASP A C 1
ATOM 1174 O O . ASP A 1 145 ? -4.703 -10.471 -1.563 1.00 95.19 145 ASP A O 1
ATOM 1178 N N . VAL A 1 146 ? -6.581 -11.694 -1.557 1.00 94.06 146 VAL A N 1
ATOM 1179 C CA . VAL A 1 146 ? -7.458 -10.545 -1.301 1.00 94.06 146 VAL A CA 1
ATOM 1180 C C . VAL A 1 146 ? -7.561 -10.348 0.208 1.00 94.06 146 VAL A C 1
ATOM 1182 O O . VAL A 1 146 ? -8.107 -11.195 0.907 1.00 94.06 146 VAL A O 1
ATOM 1185 N N . ALA A 1 147 ? -7.050 -9.220 0.703 1.00 95.06 147 ALA A N 1
ATOM 1186 C CA . ALA A 1 147 ? -7.117 -8.870 2.118 1.00 95.06 147 ALA A CA 1
ATOM 1187 C C . ALA A 1 147 ? -8.571 -8.689 2.580 1.00 95.06 147 ALA A C 1
ATOM 1189 O O . ALA A 1 147 ? -9.311 -7.887 2.007 1.00 95.06 147 ALA A O 1
ATOM 1190 N N . LEU A 1 148 ? -8.958 -9.401 3.635 1.00 94.88 148 LEU A N 1
ATOM 1191 C CA . LEU A 1 148 ? -10.292 -9.357 4.228 1.00 94.88 148 LEU A CA 1
ATOM 1192 C C . LEU A 1 148 ? -10.211 -9.109 5.725 1.00 94.88 148 LEU A C 1
ATOM 1194 O O . LEU A 1 148 ? -9.219 -9.430 6.376 1.00 94.88 148 LEU A O 1
ATOM 1198 N N . HIS A 1 149 ? -11.281 -8.538 6.259 1.00 93.69 149 HIS A N 1
ATOM 1199 C CA . HIS A 1 149 ? -11.500 -8.409 7.690 1.00 93.69 149 HIS A CA 1
ATOM 1200 C C . HIS A 1 149 ? -13.009 -8.413 7.957 1.00 93.69 149 HIS A C 1
ATOM 1202 O O . HIS A 1 149 ? -13.775 -8.013 7.082 1.00 93.69 149 HIS A O 1
ATOM 1208 N N . ASP A 1 150 ? -13.424 -8.813 9.160 1.00 91.31 150 ASP A N 1
ATOM 1209 C CA . ASP A 1 150 ? -14.850 -8.966 9.512 1.00 91.31 150 ASP A CA 1
ATOM 1210 C C . ASP A 1 150 ? -15.385 -7.854 10.431 1.00 91.31 150 ASP A C 1
ATOM 1212 O O . ASP A 1 150 ? -16.570 -7.801 10.750 1.00 91.31 150 ASP A O 1
ATOM 1216 N N . GLY A 1 151 ? -14.512 -6.939 10.858 1.00 89.19 151 GLY A N 1
ATOM 1217 C CA . GLY A 1 151 ? -14.852 -5.862 11.799 1.00 89.19 151 GLY A CA 1
ATOM 1218 C C . GLY A 1 151 ? -15.834 -4.810 11.265 1.00 89.19 151 GLY A C 1
ATOM 1219 O O . GLY A 1 151 ? -16.530 -4.178 12.054 1.00 89.19 151 GLY A O 1
ATOM 1220 N N . ALA A 1 152 ? -15.906 -4.610 9.942 1.00 92.88 152 ALA A N 1
ATOM 1221 C CA . ALA A 1 152 ? -16.722 -3.596 9.254 1.00 92.88 152 ALA A CA 1
ATOM 1222 C C . ALA A 1 152 ? -16.511 -2.136 9.725 1.00 92.88 152 ALA A C 1
ATOM 1224 O O . ALA A 1 152 ? -17.213 -1.223 9.282 1.00 92.88 152 ALA A O 1
ATOM 1225 N N . ASP A 1 153 ? -15.532 -1.901 10.594 1.00 95.06 153 ASP A N 1
ATOM 1226 C CA . ASP A 1 153 ? -15.226 -0.649 11.270 1.00 95.06 153 ASP A CA 1
ATOM 1227 C C . ASP A 1 153 ? -13.950 0.003 10.716 1.00 95.06 153 ASP A C 1
ATOM 1229 O O . ASP A 1 153 ? -13.305 -0.480 9.777 1.00 95.06 153 ASP A O 1
ATOM 1233 N N . VAL A 1 154 ? -13.583 1.155 11.277 1.00 95.44 154 VAL A N 1
ATOM 1234 C CA . VAL A 1 154 ? -12.362 1.870 10.887 1.00 95.44 154 VAL A CA 1
ATOM 1235 C C . VAL A 1 154 ? -11.110 1.015 11.118 1.00 95.44 154 VAL A C 1
ATOM 1237 O O . VAL A 1 154 ? -10.212 1.021 10.270 1.00 95.44 154 VAL A O 1
ATOM 1240 N N . PHE A 1 155 ? -11.064 0.239 12.203 1.00 95.44 155 PHE A N 1
ATOM 1241 C CA . PHE A 1 155 ? -9.948 -0.662 12.487 1.00 95.44 155 PHE A CA 1
ATOM 1242 C C . PHE A 1 155 ? -9.799 -1.767 11.428 1.00 95.44 155 PHE A C 1
ATOM 1244 O O . PHE A 1 155 ? -8.703 -1.988 10.909 1.00 95.44 155 PHE A O 1
ATOM 1251 N N . GLY A 1 156 ? -10.897 -2.401 11.014 1.00 95.06 156 GLY A N 1
ATOM 1252 C CA . GLY A 1 156 ? -10.886 -3.399 9.948 1.00 95.06 156 GLY A CA 1
ATOM 1253 C C . GLY A 1 156 ? -10.383 -2.836 8.619 1.00 95.06 156 GLY A C 1
ATOM 1254 O O . GLY A 1 156 ? -9.617 -3.488 7.913 1.00 95.06 156 GLY A O 1
ATOM 1255 N N . ARG A 1 157 ? -10.726 -1.584 8.294 1.00 95.25 157 ARG A N 1
ATOM 1256 C CA . ARG A 1 157 ? -10.216 -0.900 7.087 1.00 95.25 157 ARG A CA 1
ATOM 1257 C C . ARG A 1 157 ? -8.719 -0.632 7.161 1.00 95.25 157 ARG A C 1
ATOM 1259 O O . ARG A 1 157 ? -8.042 -0.701 6.136 1.00 95.25 157 ARG A O 1
ATOM 1266 N N . TYR A 1 158 ? -8.212 -0.303 8.348 1.00 95.38 158 TYR A N 1
ATOM 1267 C CA . TYR A 1 158 ? -6.778 -0.179 8.591 1.00 95.38 158 TYR A CA 1
ATOM 1268 C C . TYR A 1 158 ? -6.071 -1.516 8.350 1.00 95.38 158 TYR A C 1
ATOM 1270 O O . TYR A 1 158 ? -5.143 -1.565 7.543 1.00 95.38 158 TYR A O 1
ATOM 1278 N N . ARG A 1 159 ? -6.573 -2.610 8.935 1.00 95.31 159 ARG A N 1
ATOM 1279 C CA . ARG A 1 159 ? -6.016 -3.960 8.746 1.00 95.31 159 ARG A CA 1
ATOM 1280 C C . ARG A 1 159 ? -5.985 -4.395 7.289 1.00 95.31 159 ARG A C 1
ATOM 1282 O O . ARG A 1 159 ? -4.941 -4.828 6.809 1.00 95.31 159 ARG A O 1
ATOM 1289 N N . VAL A 1 160 ? -7.090 -4.204 6.568 1.00 96.25 160 VAL A N 1
ATOM 1290 C CA . VAL A 1 160 ? -7.165 -4.520 5.135 1.00 96.25 160 VAL A CA 1
ATOM 1291 C C . VAL A 1 160 ? -6.105 -3.749 4.346 1.00 96.25 160 VAL A C 1
ATOM 1293 O O . VAL A 1 160 ? -5.411 -4.343 3.530 1.00 96.25 160 VAL A O 1
ATOM 1296 N N . ARG A 1 161 ? -5.915 -2.448 4.605 1.00 95.88 161 ARG A N 1
ATOM 1297 C CA . ARG A 1 161 ? -4.900 -1.650 3.893 1.00 95.88 161 ARG A CA 1
ATOM 1298 C C . ARG A 1 161 ? -3.465 -2.042 4.252 1.00 95.88 161 ARG A C 1
ATOM 1300 O O . ARG A 1 161 ? -2.620 -2.048 3.360 1.00 95.88 161 ARG A O 1
ATOM 1307 N N . MET A 1 162 ? -3.187 -2.385 5.512 1.00 95.44 162 MET A N 1
ATOM 1308 C CA . MET A 1 162 ? -1.875 -2.911 5.920 1.00 95.44 162 MET A CA 1
ATOM 1309 C C . MET A 1 162 ? -1.558 -4.219 5.192 1.00 95.44 162 MET A C 1
ATOM 1311 O O . MET A 1 162 ? -0.467 -4.376 4.644 1.00 95.44 162 MET A O 1
ATOM 1315 N N . GLU A 1 163 ? -2.534 -5.121 5.105 1.00 95.94 163 GLU A N 1
ATOM 1316 C CA . GLU A 1 163 ? -2.366 -6.379 4.385 1.00 95.94 163 GLU A CA 1
ATOM 1317 C C . GLU A 1 163 ? -2.253 -6.167 2.869 1.00 95.94 163 GLU A C 1
ATOM 1319 O O . GLU A 1 163 ? -1.392 -6.760 2.223 1.00 95.94 163 GLU A O 1
ATOM 1324 N N . GLU A 1 164 ? -3.015 -5.238 2.286 1.00 96.38 164 GLU A N 1
ATOM 1325 C CA . GLU A 1 164 ? -2.847 -4.856 0.879 1.00 96.38 164 GLU A CA 1
ATOM 1326 C C . GLU A 1 164 ? -1.436 -4.344 0.576 1.00 96.38 164 GLU A C 1
ATOM 1328 O O . GLU A 1 164 ? -0.909 -4.639 -0.499 1.00 96.38 164 GLU A O 1
ATOM 1333 N N . MET A 1 165 ? -0.795 -3.616 1.498 1.00 96.00 165 MET A N 1
ATOM 1334 C CA . MET A 1 165 ? 0.603 -3.216 1.322 1.00 96.00 165 MET A CA 1
ATOM 1335 C C . MET A 1 165 ? 1.540 -4.431 1.289 1.00 96.00 165 MET A C 1
ATOM 1337 O O . MET A 1 165 ? 2.408 -4.488 0.419 1.00 96.00 165 MET A O 1
ATOM 1341 N N . ARG A 1 166 ? 1.336 -5.448 2.137 1.00 96.00 166 ARG A N 1
ATOM 1342 C CA . ARG A 1 166 ? 2.119 -6.700 2.076 1.00 96.00 166 ARG A CA 1
ATOM 1343 C C . ARG A 1 166 ? 1.912 -7.456 0.771 1.00 96.00 166 ARG A C 1
ATOM 1345 O O . ARG A 1 166 ? 2.881 -7.865 0.135 1.00 96.00 166 ARG A O 1
ATOM 1352 N N . GLN A 1 167 ? 0.664 -7.580 0.326 1.00 96.12 167 GLN A N 1
ATOM 1353 C CA . GLN A 1 167 ? 0.349 -8.225 -0.949 1.00 96.12 167 GLN A CA 1
ATOM 1354 C C . GLN A 1 167 ? 0.942 -7.443 -2.131 1.00 96.12 167 GLN A C 1
ATOM 1356 O O . GLN A 1 167 ? 1.442 -8.038 -3.082 1.00 96.12 167 GLN A O 1
ATOM 1361 N N . SER A 1 168 ? 0.990 -6.111 -2.045 1.00 96.56 168 SER A N 1
ATOM 1362 C CA . SER A 1 168 ? 1.665 -5.274 -3.044 1.00 96.56 168 SER A CA 1
ATOM 1363 C C . SER A 1 168 ? 3.173 -5.549 -3.085 1.00 96.56 168 SER A C 1
ATOM 1365 O O . SER A 1 168 ? 3.725 -5.693 -4.175 1.00 96.56 168 SER A O 1
ATOM 1367 N N . LEU A 1 169 ? 3.840 -5.691 -1.928 1.00 95.88 169 LEU A N 1
ATOM 1368 C CA . LEU A 1 169 ? 5.252 -6.104 -1.869 1.00 95.88 169 LEU A CA 1
ATOM 1369 C C . LEU A 1 169 ? 5.459 -7.477 -2.528 1.00 95.88 169 LEU A C 1
ATOM 1371 O O . LEU A 1 169 ? 6.381 -7.636 -3.329 1.00 95.88 169 LEU A O 1
ATOM 1375 N N . ARG A 1 170 ? 4.581 -8.450 -2.244 1.00 96.19 170 ARG A N 1
ATOM 1376 C CA . ARG A 1 170 ? 4.624 -9.796 -2.842 1.00 96.19 170 ARG A CA 1
ATOM 1377 C C . ARG A 1 170 ? 4.514 -9.743 -4.368 1.00 96.19 170 ARG A C 1
ATOM 1379 O O . ARG A 1 170 ? 5.326 -10.361 -5.056 1.00 96.19 170 ARG A O 1
ATOM 1386 N N . ILE A 1 171 ? 3.571 -8.961 -4.897 1.00 96.31 171 ILE A N 1
ATOM 1387 C CA . ILE A 1 171 ? 3.411 -8.773 -6.345 1.00 96.31 171 ILE A CA 1
ATOM 1388 C C . ILE A 1 171 ? 4.654 -8.107 -6.947 1.00 96.31 171 ILE A C 1
ATOM 1390 O O . ILE A 1 171 ? 5.143 -8.538 -7.990 1.00 96.31 171 ILE A O 1
ATOM 1394 N N . VAL A 1 172 ? 5.193 -7.065 -6.305 1.00 95.56 172 VAL A N 1
ATOM 1395 C CA . VAL A 1 172 ? 6.391 -6.378 -6.808 1.00 95.56 172 VAL A CA 1
ATOM 1396 C C . VAL A 1 172 ? 7.578 -7.341 -6.875 1.00 95.56 172 VAL A C 1
ATOM 1398 O O . VAL A 1 172 ? 8.227 -7.396 -7.919 1.00 95.56 172 VAL A O 1
ATOM 1401 N N . ARG A 1 173 ? 7.813 -8.157 -5.838 1.00 95.19 173 ARG A N 1
ATOM 1402 C CA . ARG A 1 173 ? 8.874 -9.182 -5.834 1.00 95.19 173 ARG A CA 1
ATOM 1403 C C . ARG A 1 173 ? 8.727 -10.165 -7.002 1.00 95.19 173 ARG A C 1
ATOM 1405 O O . ARG A 1 173 ? 9.685 -10.343 -7.745 1.00 95.19 173 ARG A O 1
ATOM 1412 N N . GLN A 1 174 ? 7.525 -10.696 -7.242 1.00 94.62 174 GLN A N 1
ATOM 1413 C CA . GLN A 1 174 ? 7.267 -11.580 -8.391 1.00 94.62 174 GLN A CA 1
ATOM 1414 C C . GLN A 1 174 ? 7.574 -10.900 -9.728 1.00 94.62 174 GLN A C 1
ATOM 1416 O O . GLN A 1 174 ? 8.196 -11.494 -10.605 1.00 94.62 174 GLN A O 1
ATOM 1421 N N . THR A 1 175 ? 7.187 -9.630 -9.882 1.00 92.81 175 THR A N 1
ATOM 1422 C CA . THR A 1 175 ? 7.480 -8.896 -11.120 1.00 92.81 175 THR A CA 1
ATOM 1423 C C . THR A 1 175 ? 8.971 -8.624 -11.311 1.00 92.81 175 THR A C 1
ATOM 1425 O O . THR A 1 175 ? 9.431 -8.617 -12.448 1.00 92.81 175 THR A O 1
ATOM 1428 N N . LEU A 1 176 ? 9.735 -8.434 -10.231 1.00 91.75 176 LEU A N 1
ATOM 1429 C CA . LEU A 1 176 ? 11.193 -8.298 -10.300 1.00 91.75 176 LEU A CA 1
ATOM 1430 C C . LEU A 1 176 ? 11.850 -9.625 -10.696 1.00 91.75 176 LEU A C 1
ATOM 1432 O O . LEU A 1 176 ? 12.707 -9.637 -11.572 1.00 91.75 176 LEU A O 1
ATOM 1436 N N . ASP A 1 177 ? 11.398 -10.744 -10.126 1.00 92.19 177 ASP A N 1
ATOM 1437 C CA . ASP A 1 177 ? 11.904 -12.077 -10.475 1.00 92.19 177 ASP A CA 1
ATOM 1438 C C . ASP A 1 177 ? 11.616 -12.430 -11.944 1.00 92.19 177 ASP A C 1
ATOM 1440 O O . ASP A 1 177 ? 12.444 -13.045 -12.616 1.00 92.19 177 ASP A O 1
ATOM 1444 N N . TYR A 1 178 ? 10.461 -12.012 -12.469 1.00 89.38 178 TYR A N 1
ATOM 1445 C CA . TYR A 1 178 ? 10.130 -12.168 -13.886 1.00 89.38 178 TYR A CA 1
ATOM 1446 C C . TYR A 1 178 ? 11.045 -11.335 -14.796 1.00 89.38 178 TYR A C 1
ATOM 1448 O O . TYR A 1 178 ? 11.500 -11.834 -15.827 1.00 89.38 178 TYR A O 1
ATOM 1456 N N . LEU A 1 179 ? 11.334 -10.085 -14.413 1.00 86.81 179 LEU A N 1
ATOM 1457 C CA . LEU A 1 179 ? 12.235 -9.200 -15.161 1.00 86.81 179 LEU A CA 1
ATOM 1458 C C . LEU A 1 179 ? 13.664 -9.752 -15.216 1.00 86.81 179 LEU A C 1
ATOM 1460 O O . LEU A 1 179 ? 14.288 -9.698 -16.270 1.00 86.81 179 LEU A O 1
ATOM 1464 N N . ASP A 1 180 ? 14.153 -10.335 -14.120 1.00 85.56 180 ASP A N 1
ATOM 1465 C CA . ASP A 1 180 ? 15.490 -10.937 -14.077 1.00 85.56 180 ASP A CA 1
ATOM 1466 C C . ASP A 1 180 ? 15.586 -12.188 -14.976 1.00 85.56 180 ASP A C 1
ATOM 1468 O O . ASP A 1 180 ? 16.620 -12.437 -15.595 1.00 85.56 180 ASP A O 1
ATOM 1472 N N . ARG A 1 181 ? 14.497 -12.964 -15.092 1.00 86.25 181 ARG A N 1
ATOM 1473 C CA . ARG A 1 181 ? 14.415 -14.138 -15.985 1.00 86.25 181 ARG A CA 1
ATOM 1474 C C . ARG A 1 181 ? 14.223 -13.776 -17.456 1.00 86.25 181 ARG A C 1
ATOM 1476 O O . ARG A 1 181 ? 14.579 -14.575 -18.319 1.00 86.25 181 ARG A O 1
ATOM 1483 N N . SER A 1 182 ? 13.655 -12.605 -17.734 1.00 81.88 182 SER A N 1
ATOM 1484 C CA . SER A 1 182 ? 13.291 -12.155 -19.081 1.00 81.88 182 SER A CA 1
ATOM 1485 C C . SER A 1 182 ? 14.093 -10.910 -19.473 1.00 81.88 182 SER A C 1
ATOM 1487 O O . SER A 1 182 ? 13.531 -9.813 -19.536 1.00 81.88 182 SER A O 1
ATOM 1489 N N . PRO A 1 183 ? 15.408 -11.043 -19.738 1.00 69.38 183 PRO A N 1
ATOM 1490 C CA . PRO A 1 183 ? 16.239 -9.912 -20.114 1.00 69.38 183 PRO A CA 1
ATOM 1491 C C . PRO A 1 183 ? 15.823 -9.401 -21.496 1.00 69.38 183 PRO A C 1
ATOM 1493 O O . PRO A 1 183 ? 15.907 -10.103 -22.502 1.00 69.38 183 PRO A O 1
ATOM 1496 N N . GLY A 1 184 ? 15.368 -8.157 -21.552 1.00 66.69 184 GLY A N 1
ATOM 1497 C CA . GLY A 1 184 ? 14.886 -7.540 -22.777 1.00 66.69 184 GLY A CA 1
ATOM 1498 C C . GLY A 1 184 ? 14.363 -6.138 -22.518 1.00 66.69 184 GLY A C 1
ATOM 1499 O O . GLY A 1 184 ? 14.240 -5.705 -21.373 1.00 66.69 184 GLY A O 1
ATOM 1500 N N . ARG A 1 185 ? 14.066 -5.411 -23.596 1.00 66.25 185 ARG A N 1
ATOM 1501 C CA . ARG A 1 185 ? 13.427 -4.101 -23.468 1.00 66.25 185 ARG A CA 1
ATOM 1502 C C . ARG A 1 185 ? 11.983 -4.288 -23.038 1.00 66.25 185 ARG A C 1
ATOM 1504 O O . ARG A 1 185 ? 11.253 -5.048 -23.668 1.00 66.25 185 ARG A O 1
ATOM 1511 N N . VAL A 1 186 ? 11.553 -3.545 -22.023 1.00 69.25 186 VAL A N 1
ATOM 1512 C CA . VAL A 1 186 ? 10.133 -3.511 -21.630 1.00 69.25 186 VAL A CA 1
ATOM 1513 C C . VAL A 1 186 ? 9.313 -2.673 -22.624 1.00 69.25 186 VAL A C 1
ATOM 1515 O O . VAL A 1 186 ? 8.094 -2.809 -22.731 1.00 69.25 186 VAL A O 1
ATOM 1518 N N . LEU A 1 187 ? 9.983 -1.803 -23.384 1.00 69.06 187 LEU A N 1
ATOM 1519 C CA . LEU A 1 187 ? 9.374 -0.963 -24.410 1.00 69.06 187 LEU A CA 1
ATOM 1520 C C . LEU A 1 187 ? 8.850 -1.779 -25.597 1.00 69.06 187 LEU A C 1
ATOM 1522 O O . LEU A 1 187 ? 9.594 -2.511 -26.245 1.00 69.06 187 LEU A O 1
ATOM 1526 N N . SER A 1 188 ? 7.585 -1.542 -25.949 1.00 62.28 188 SER A N 1
ATOM 1527 C CA . SER A 1 188 ? 7.003 -2.016 -27.207 1.00 62.28 188 SER A CA 1
ATOM 1528 C C . SER A 1 188 ? 7.656 -1.312 -28.398 1.00 62.28 188 SER A C 1
ATOM 1530 O O . SER A 1 188 ? 7.734 -0.083 -28.441 1.00 62.28 188 SER A O 1
ATOM 1532 N N . GLU A 1 189 ? 8.068 -2.083 -29.405 1.00 62.28 189 GLU A N 1
ATOM 1533 C CA . GLU A 1 189 ? 8.684 -1.572 -30.639 1.00 62.28 189 GLU A CA 1
ATOM 1534 C C . GLU A 1 189 ? 7.747 -0.673 -31.461 1.00 62.28 189 GLU A C 1
ATOM 1536 O O . GLU A 1 189 ? 8.199 0.115 -32.288 1.00 62.28 189 GLU A O 1
ATOM 1541 N N . ARG A 1 190 ? 6.432 -0.776 -31.230 1.00 58.88 190 ARG A N 1
ATOM 1542 C CA . ARG A 1 190 ? 5.396 -0.085 -32.012 1.00 58.88 190 ARG A CA 1
ATOM 1543 C C . ARG A 1 190 ? 5.098 1.334 -31.529 1.00 58.88 190 ARG A C 1
ATOM 1545 O O . ARG A 1 190 ? 4.356 2.047 -32.200 1.00 58.88 190 ARG A O 1
ATOM 1552 N N . ILE A 1 191 ? 5.625 1.748 -30.375 1.00 59.16 191 ILE A N 1
ATOM 1553 C CA . ILE A 1 191 ? 5.365 3.087 -29.836 1.00 59.16 191 ILE A CA 1
ATOM 1554 C C . ILE A 1 191 ? 6.371 4.072 -30.447 1.00 59.16 191 ILE A C 1
ATOM 1556 O O . ILE A 1 191 ? 7.580 3.882 -30.284 1.00 59.16 191 ILE A O 1
ATOM 1560 N N . PRO A 1 192 ? 5.913 5.159 -31.103 1.00 56.25 192 PRO A N 1
ATOM 1561 C CA . PRO A 1 192 ? 6.799 6.223 -31.549 1.00 56.25 192 PRO A CA 1
ATOM 1562 C C . PRO A 1 192 ? 7.583 6.765 -30.355 1.00 56.25 192 PRO A C 1
ATOM 1564 O O . PRO A 1 192 ? 7.003 7.258 -29.382 1.00 56.25 192 PRO A O 1
ATOM 1567 N N . ARG A 1 193 ? 8.915 6.670 -30.415 1.00 58.44 193 ARG A N 1
ATOM 1568 C CA . ARG A 1 193 ? 9.775 7.273 -29.395 1.00 58.44 193 ARG A CA 1
ATOM 1569 C C . ARG A 1 193 ? 9.486 8.766 -29.364 1.00 58.44 193 ARG A C 1
ATOM 1571 O O . ARG A 1 193 ? 9.519 9.422 -30.403 1.00 58.44 193 ARG A O 1
ATOM 1578 N N . PHE A 1 194 ? 9.236 9.307 -28.173 1.00 54.09 194 PHE A N 1
ATOM 1579 C CA . PHE A 1 194 ? 9.291 10.750 -27.993 1.00 54.09 194 PHE A CA 1
ATOM 1580 C C . PHE A 1 194 ? 10.759 11.160 -28.113 1.00 54.09 194 PHE A C 1
ATOM 1582 O O . PHE A 1 194 ? 11.494 11.203 -27.129 1.00 54.09 194 PHE A O 1
ATOM 1589 N N . VAL A 1 195 ? 11.196 11.386 -29.348 1.00 50.88 195 VAL A N 1
ATOM 1590 C CA . VAL A 1 195 ? 12.423 12.109 -29.634 1.00 50.88 195 VAL A CA 1
ATOM 1591 C C . VAL A 1 195 ? 12.106 13.533 -29.199 1.00 50.88 195 VAL A C 1
ATOM 1593 O O . VAL A 1 195 ? 11.354 14.238 -29.869 1.00 50.88 195 VAL A O 1
ATOM 1596 N N . GLY A 1 196 ? 12.569 13.920 -28.007 1.00 51.47 196 GLY A N 1
ATOM 1597 C CA . GLY A 1 196 ? 12.561 15.330 -27.625 1.00 51.47 196 GLY A CA 1
ATOM 1598 C C . GLY A 1 196 ? 13.225 16.156 -28.729 1.00 51.47 196 GLY A C 1
ATOM 1599 O O . GLY A 1 196 ? 13.952 15.601 -29.555 1.00 51.47 196 GLY A O 1
ATOM 1600 N N . ALA A 1 197 ? 12.963 17.464 -28.771 1.00 53.09 197 ALA A N 1
ATOM 1601 C CA . ALA A 1 197 ? 13.629 18.329 -29.742 1.00 53.09 197 ALA A CA 1
ATOM 1602 C C . ALA A 1 197 ? 15.143 18.029 -29.740 1.00 53.09 197 ALA A C 1
ATOM 1604 O O . ALA A 1 197 ? 15.703 17.867 -28.649 1.00 53.09 197 ALA A O 1
ATOM 1605 N N . PRO A 1 198 ? 15.778 17.870 -30.917 1.00 55.72 198 PRO A N 1
ATOM 1606 C CA . PRO A 1 198 ? 17.194 17.544 -30.995 1.00 55.72 198 PRO A CA 1
ATOM 1607 C C . PRO A 1 198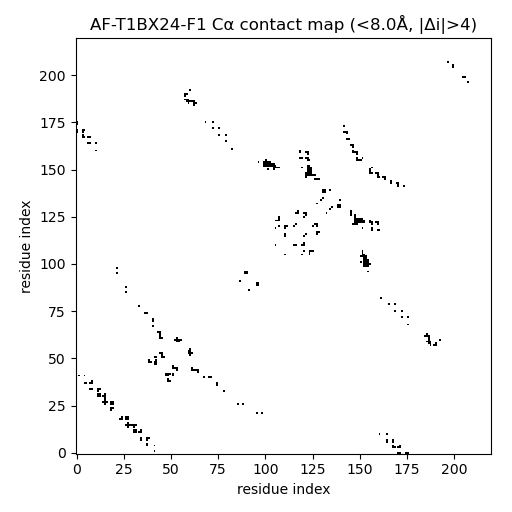 ? 17.979 18.528 -30.131 1.00 55.72 198 PRO A C 1
ATOM 1609 O O . PRO A 1 198 ? 17.719 19.733 -30.183 1.00 55.72 198 PRO A O 1
ATOM 1612 N N . SER A 1 199 ? 18.897 18.014 -29.307 1.00 55.81 199 SER A N 1
ATOM 1613 C CA . SER A 1 199 ? 19.785 18.879 -28.536 1.00 55.81 199 SER A CA 1
ATOM 1614 C C . SER A 1 199 ? 20.496 19.823 -29.510 1.00 55.81 199 SER A C 1
ATOM 1616 O O . SER A 1 199 ? 21.001 19.343 -30.532 1.00 55.81 199 SER A O 1
ATOM 1618 N N . PRO A 1 200 ? 20.516 21.140 -29.244 1.00 60.81 200 PRO A N 1
ATOM 1619 C CA . PRO A 1 200 ? 21.239 22.080 -30.087 1.00 60.81 200 PRO A CA 1
ATOM 1620 C C . PRO A 1 200 ? 22.705 21.652 -30.247 1.00 60.81 200 PRO A C 1
ATOM 1622 O O . PRO A 1 200 ? 23.302 21.156 -29.284 1.00 60.81 200 PRO A O 1
ATOM 1625 N N . PRO A 1 201 ? 23.313 21.853 -31.429 1.00 65.12 201 PRO A N 1
ATOM 1626 C CA . PRO A 1 201 ? 24.757 21.756 -31.576 1.00 65.12 201 PRO A CA 1
ATOM 1627 C C . PRO A 1 201 ? 25.469 22.621 -30.518 1.00 65.12 201 PRO A C 1
ATOM 1629 O O . PRO A 1 201 ? 24.977 23.718 -30.213 1.00 65.12 201 PRO A O 1
ATOM 1632 N N . PRO A 1 202 ? 26.623 22.180 -29.980 1.00 53.44 202 PRO A N 1
ATOM 1633 C CA . PRO A 1 202 ? 27.411 22.979 -29.045 1.00 53.44 202 PRO A CA 1
ATOM 1634 C C . PRO A 1 202 ? 27.671 24.381 -29.618 1.00 53.44 202 PRO A C 1
ATOM 1636 O O . PRO A 1 202 ? 28.199 24.505 -30.720 1.00 53.44 202 PRO A O 1
ATOM 1639 N N . GLY A 1 203 ? 27.267 25.428 -28.892 1.00 61.34 203 GLY A N 1
ATOM 1640 C CA . GLY A 1 203 ? 27.413 26.827 -29.322 1.00 61.34 203 GLY A CA 1
ATOM 1641 C C . GLY A 1 203 ? 26.196 27.453 -30.016 1.00 61.34 203 GLY A C 1
ATOM 1642 O O . GLY A 1 203 ? 26.297 28.589 -30.471 1.00 61.34 203 GLY A O 1
ATOM 1643 N N . SER A 1 204 ? 25.051 26.764 -30.090 1.00 52.59 204 SER A N 1
ATOM 1644 C CA . SER A 1 204 ? 23.799 27.350 -30.594 1.00 52.59 204 SER A CA 1
ATOM 1645 C C . SER A 1 204 ? 22.787 27.619 -29.476 1.00 52.59 204 SER A C 1
ATOM 1647 O O . SER A 1 204 ? 22.528 26.766 -28.627 1.00 52.59 204 SER A O 1
ATOM 1649 N N . GLU A 1 205 ? 22.195 28.816 -29.474 1.00 49.97 205 GLU A N 1
ATOM 1650 C CA . GLU A 1 205 ? 21.058 29.137 -28.609 1.00 49.97 205 GLU A CA 1
ATOM 1651 C C . GLU A 1 205 ? 19.782 28.523 -29.199 1.00 49.97 205 GLU A C 1
ATOM 1653 O O . GLU A 1 205 ? 19.232 29.019 -30.182 1.00 49.97 205 GLU A O 1
ATOM 1658 N N . SER A 1 206 ? 19.285 27.432 -28.609 1.00 47.41 206 SER A N 1
ATOM 1659 C CA . SER A 1 206 ? 17.948 26.926 -28.932 1.00 47.41 206 SER A CA 1
ATOM 1660 C C . SER A 1 206 ? 16.928 27.398 -27.905 1.00 47.41 206 SER A C 1
ATOM 1662 O O . SER A 1 206 ? 16.938 26.966 -26.749 1.00 47.41 206 SER A O 1
ATOM 1664 N N . TYR A 1 207 ? 15.979 28.211 -28.351 1.00 47.69 207 TYR A N 1
ATOM 1665 C CA . TYR A 1 207 ? 14.807 28.577 -27.567 1.00 47.69 207 TYR A CA 1
ATOM 1666 C C . TYR A 1 207 ? 13.737 27.496 -27.739 1.00 47.69 207 TYR A C 1
ATOM 1668 O O . TYR A 1 207 ? 12.904 27.550 -28.643 1.00 47.69 207 TYR A O 1
ATOM 1676 N N . ILE A 1 208 ? 13.754 26.473 -26.881 1.00 47.88 208 ILE A N 1
ATOM 1677 C CA . ILE A 1 208 ? 12.636 25.529 -26.811 1.00 47.88 208 ILE A CA 1
ATOM 1678 C C . ILE A 1 208 ? 11.494 26.246 -26.091 1.00 47.88 208 ILE A C 1
ATOM 1680 O O . ILE A 1 208 ? 11.524 26.408 -24.871 1.00 47.88 208 ILE A O 1
ATOM 1684 N N . LEU A 1 209 ? 10.467 26.655 -26.840 1.00 36.00 209 LEU A N 1
ATOM 1685 C CA . LEU A 1 209 ? 9.189 27.103 -26.285 1.00 36.00 209 LEU A CA 1
ATOM 1686 C C . LEU A 1 209 ? 8.514 25.927 -25.560 1.00 36.00 209 LEU A C 1
ATOM 1688 O O . LEU A 1 209 ? 7.630 25.253 -26.089 1.00 36.00 209 LEU A O 1
ATOM 1692 N N . ARG A 1 210 ? 8.933 25.655 -24.319 1.00 41.50 210 ARG A N 1
ATOM 1693 C CA . ARG A 1 210 ? 8.181 24.804 -23.397 1.00 41.50 210 ARG A CA 1
ATOM 1694 C C . ARG A 1 210 ? 6.936 25.573 -22.986 1.00 41.50 210 ARG A C 1
ATOM 1696 O O . ARG A 1 210 ? 6.975 26.447 -22.124 1.00 41.50 210 ARG A O 1
ATOM 1703 N N . ARG A 1 211 ? 5.810 25.248 -23.616 1.00 34.16 211 ARG A N 1
ATOM 1704 C CA . ARG A 1 211 ? 4.494 25.730 -23.200 1.00 34.16 211 ARG A CA 1
ATOM 1705 C C . ARG A 1 211 ? 4.134 25.056 -21.864 1.00 34.16 211 ARG A C 1
ATOM 1707 O O . ARG A 1 211 ? 3.479 24.023 -21.855 1.00 34.16 211 ARG A O 1
ATOM 1714 N N . GLY A 1 212 ? 4.624 25.605 -20.748 1.00 33.16 212 GLY A N 1
ATOM 1715 C CA . GLY A 1 212 ? 4.252 25.183 -19.391 1.00 33.16 212 GLY A CA 1
ATOM 1716 C C . GLY A 1 212 ? 5.380 25.233 -18.350 1.00 33.16 212 GLY A C 1
ATOM 1717 O O . GLY A 1 212 ? 6.256 24.378 -18.354 1.00 33.16 212 GLY A O 1
ATOM 1718 N N . TYR A 1 213 ? 5.249 26.200 -17.432 1.00 28.92 213 TYR A N 1
ATOM 1719 C CA . TYR A 1 213 ? 5.916 26.428 -16.134 1.00 28.92 213 TYR A CA 1
ATOM 1720 C C . TYR A 1 213 ? 7.449 26.649 -16.065 1.00 28.92 213 TYR A C 1
ATOM 1722 O O . TYR A 1 213 ? 8.230 25.791 -16.471 1.00 28.92 213 TYR A O 1
ATOM 1730 N N . PRO A 1 214 ? 7.903 27.767 -15.448 1.00 36.50 214 PRO A N 1
ATOM 1731 C CA . PRO A 1 214 ? 9.316 28.086 -15.296 1.00 36.50 214 PRO A CA 1
ATOM 1732 C C . PRO A 1 214 ? 9.881 27.398 -14.049 1.00 36.50 214 PRO A C 1
ATOM 1734 O O . PRO A 1 214 ? 9.478 27.703 -12.927 1.00 36.50 214 PRO A O 1
ATOM 1737 N N . LYS A 1 215 ? 10.847 26.493 -14.216 1.00 34.97 215 LYS A N 1
ATOM 1738 C CA . LYS A 1 215 ? 11.767 26.127 -13.132 1.00 34.97 215 LYS A CA 1
ATOM 1739 C C . LYS A 1 215 ? 13.176 25.916 -13.673 1.00 34.97 215 LYS A C 1
ATOM 1741 O O . LYS A 1 215 ? 13.405 24.985 -14.434 1.00 34.97 215 LYS A O 1
ATOM 1746 N N . GLY A 1 216 ? 14.084 26.758 -13.180 1.00 31.91 216 GLY A N 1
ATOM 1747 C CA . GLY A 1 216 ? 15.513 26.481 -13.058 1.00 31.91 216 GLY A CA 1
ATOM 1748 C C . GLY A 1 216 ? 16.341 26.758 -14.304 1.00 31.91 216 GLY A C 1
ATOM 1749 O O . GLY A 1 216 ? 16.329 25.981 -15.251 1.00 31.91 216 GLY A O 1
ATOM 1750 N N . VAL A 1 217 ? 17.115 27.841 -14.255 1.00 32.19 217 VAL A N 1
ATOM 1751 C CA . VAL A 1 217 ? 18.271 28.054 -15.129 1.00 32.19 217 VAL A CA 1
ATOM 1752 C C . VAL A 1 217 ? 19.326 27.022 -14.730 1.00 32.19 217 VAL A C 1
ATOM 1754 O O . VAL A 1 217 ? 19.893 27.107 -13.643 1.00 32.19 217 VAL A O 1
ATOM 1757 N N . GLY A 1 218 ? 19.538 26.012 -15.569 1.00 30.61 218 GLY A N 1
ATOM 1758 C CA . GLY A 1 218 ? 20.720 25.160 -15.495 1.00 30.61 218 GLY A CA 1
ATOM 1759 C C . GLY A 1 218 ? 21.799 25.777 -16.371 1.00 30.61 218 GLY A C 1
ATOM 1760 O O . GLY A 1 218 ? 21.621 25.840 -17.586 1.00 30.61 218 GLY A O 1
ATOM 1761 N N . PHE A 1 219 ? 22.873 26.270 -15.757 1.00 28.23 219 PHE A N 1
ATOM 1762 C CA . PHE A 1 219 ? 24.106 26.572 -16.477 1.00 28.23 219 PHE A CA 1
ATOM 1763 C C . PHE A 1 219 ? 24.783 25.255 -16.876 1.00 28.23 219 PHE A C 1
ATOM 1765 O O . PHE A 1 219 ? 24.688 24.270 -16.138 1.00 28.23 219 PHE A O 1
ATOM 1772 N N . ALA A 1 220 ? 25.368 25.263 -18.075 1.00 31.30 220 ALA A N 1
ATOM 1773 C CA . ALA A 1 220 ? 26.081 24.149 -18.695 1.00 31.30 220 ALA A CA 1
ATOM 1774 C C . ALA A 1 220 ? 27.297 23.689 -17.880 1.00 31.30 220 ALA A C 1
ATOM 1776 O O . ALA A 1 220 ? 27.901 24.544 -17.192 1.00 31.30 220 ALA A O 1
#

Radius of gyration: 21.07 Å; Cα contacts (8 Å, |Δi|>4): 230; chains: 1; bounding box: 54×44×56 Å

pLDDT: mean 84.61, std 17.09, range [28.23, 96.56]

Secondary structure (DSSP, 8-state):
-HHHHHHHHHHHHHHHHHHHHTT-HHHHHHHHHHHHHHHHHHHHHHS-SS----EETTEESSPPPTTHHHHHHHHHHHHHHHHHHHHHHHHT-HHHHHHHTTSS---HHHHHHTT--THHHHTTT----HHHHS--TTTTSS-------S--SHHHHHHHHHHHHHHHHHHHHHHHHHHHHS-S--S-TTSPP--PSPPPPTT-------SS--------

Foldseek 3Di:
DLVLLVLLLVLLCVLLVVVVVLVNNVSNVVSVVLSVLSLVLLCQFAVDSPPRCAADVPAGQGWHDPCSLVSLVVSLVVVVVVLVVSCVVQVVDPSNCVVWQPAPADALVNCVVVVNDDLLNQLNVDQDDCCVVPNDDCSVVFDFDQQHHNRSIRVSSNRNSSRSNVRSSRRSVVVSVVCVVDPDTSDDPPDPHPPDDPDDDPPDDDDDPPPDDDDDDDDD

Nearest PDB structures (foldseek):
  8e9h-assembly1_D  TM=9.683E-01  e=9.763E-14  Mycolicibacterium smegmatis MC2 155
  8bq6-assembly1_D  TM=9.836E-01  e=5.883E-13  Arabidopsis thaliana
  7vb7-assembly1_Q  TM=9.780E-01  e=5.324E-13  Sus scrofa
  7zmg-assembly1_C  TM=9.482E-01  e=3.572E-13  Thermochaetoides thermophila DSM 1495
  6yj4-assembly1_D  TM=9.623E-01  e=6.833E-13  Yarrowia lipolytica

Solvent-accessible surface area (backbone atoms only — not comparable to full-atom values): 12824 Å² total; per-residue (Å²): 89,72,69,40,55,49,46,44,39,48,50,28,51,51,49,17,52,55,39,39,77,74,68,38,60,69,63,19,55,50,26,53,55,59,28,48,60,48,33,54,56,51,18,66,54,47,80,28,73,79,75,43,84,39,78,47,97,83,46,50,71,59,53,85,52,90,71,45,68,64,54,49,51,54,50,50,58,52,49,61,60,45,53,55,54,52,45,56,62,43,75,73,28,67,70,50,45,72,69,20,56,83,33,80,63,44,49,48,71,55,25,60,76,72,68,49,62,58,50,61,26,13,4,24,56,43,96,66,51,59,54,74,79,59,51,54,100,62,43,75,83,50,80,74,72,84,50,62,27,78,66,18,12,47,41,21,30,50,52,18,51,57,45,44,43,52,38,34,50,49,45,39,52,53,47,49,56,49,48,72,75,51,82,71,78,78,48,49,90,86,55,82,75,84,74,65,82,77,78,61,62,93,94,54,92,72,85,76,84,69,90,71,83,94,78,79,90,77,82,133

Mean predicted aligned error: 8.96 Å

Sequence (220 aa):
MCSELQRLASHLMWYAAFVQDLGLMTPFLYGMRDRDLILDLLQSFTGARMTYEYMRVGGVRNDIPVGFTDRCRKVMDWLEARFREYEDLCDKSDIFLKRTVGVGVLKARECIADGVTGPMLRSAGVPRDIRKDRPYSVYDELEFDVALHDGADVFGRYRVRMEEMRQSLRIVRQTLDYLDRSPGRVLSERIPRFVGAPSPPPGSESYILRRGYPKGVGFA

InterPro domains:
  IPR001135 NADH-quinone oxidoreductase, subunit D [PF00346] (21-184)
  IPR022885 NAD(P)H-quinone oxidoreductase subunit D/H [PTHR11993] (1-179)
  IPR029014 [NiFe]-hydrogenase, large subunit [G3DSA:1.10.645.10] (1-207)
  IPR029014 [NiFe]-hydrogenase, large subunit [SSF56762] (1-185)